Protein AF-A0A0B1TUK3-F1 (afdb_monomer)

InterPro domains:
  IPR017853 Glycoside hydrolase superfamily [SSF51445] (11-169)

Organism: Oesophagostomum dentatum (NCBI:txid61180)

Nearest PDB structures (foldseek):
  8orp-assembly2_B  TM=9.196E-01  e=1.345E-14  Drosophila melanogaster
  1tmq-assembly1_A  TM=9.194E-01  e=1.266E-14  Tenebrio molitor
  8or6-assembly2_B  TM=8.421E-01  e=2.175E-14  Drosophila melanogaster
  6m4k-assembly1_A  TM=8.316E-01  e=1.203E-11  Eisenia fetida
  6m4m-assembly1_A  TM=8.426E-01  e=4.008E-11  Eisenia fetida

Foldseek 3Di:
DDPPPDPPAADEDLQQLQVLLCLLVVVDAPLLCVPVAQPSPSPHNDWQSYEDENDDLQCCLPAKDWDWDQDPVDNDIDIDIRHRDDVVNPPSRLSSLLCQLQADTYHYDYDWFFDDDHSPDDADAPPVVRVRHHFDFDADPLRATDVVSRTGGPCRPPSNVVSNVVSVQLPPFHWAPWDDDGSKIKTDRRPRDIDIDHPDPDDDDD

pLDDT: mean 91.71, std 11.27, range [36.5, 98.75]

Structure (mmCIF, N/CA/C/O backbone):
data_AF-A0A0B1TUK3-F1
#
_entry.id   AF-A0A0B1TUK3-F1
#
loop_
_atom_site.group_PDB
_atom_site.id
_atom_site.type_symbol
_atom_site.label_atom_id
_atom_site.label_alt_id
_atom_site.label_comp_id
_atom_site.label_asym_id
_atom_site.label_entity_id
_atom_site.label_seq_id
_atom_site.pdbx_PDB_ins_code
_atom_site.Cartn_x
_atom_site.Cartn_y
_atom_site.Cartn_z
_atom_site.occupancy
_atom_site.B_iso_or_equiv
_atom_site.auth_seq_id
_atom_site.auth_comp_id
_atom_site.auth_asym_id
_atom_site.auth_atom_id
_atom_site.pdbx_PDB_model_num
ATOM 1 N N . MET A 1 1 ? -42.743 9.158 -13.617 1.00 36.50 1 MET A N 1
ATOM 2 C CA . MET A 1 1 ? -41.598 8.938 -14.526 1.00 36.50 1 MET A CA 1
ATOM 3 C C . MET A 1 1 ? -40.416 8.493 -13.679 1.00 36.50 1 MET A C 1
ATOM 5 O O . MET A 1 1 ? -39.849 9.304 -12.962 1.00 36.50 1 MET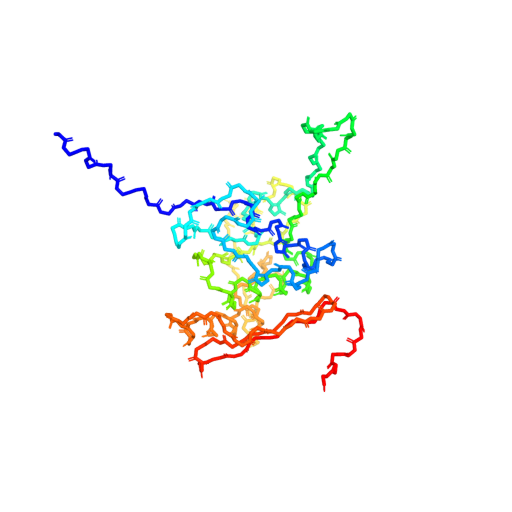 A O 1
ATOM 9 N N . LYS A 1 2 ? -40.155 7.183 -13.631 1.00 36.75 2 LYS A N 1
ATOM 10 C CA . LYS A 1 2 ? -39.073 6.585 -12.842 1.00 36.75 2 LYS A CA 1
ATOM 11 C C . LYS A 1 2 ? -37.791 6.806 -13.645 1.00 36.75 2 LYS A C 1
ATOM 13 O O . LYS A 1 2 ? -37.593 6.136 -14.652 1.00 36.75 2 LYS A O 1
ATOM 18 N N . LEU A 1 3 ? -36.995 7.805 -13.273 1.00 38.91 3 LEU A N 1
ATOM 19 C CA . LEU A 1 3 ? -35.638 7.945 -13.794 1.00 38.91 3 LEU A CA 1
ATOM 20 C C . LEU A 1 3 ? -34.849 6.741 -13.274 1.00 38.91 3 LEU A C 1
ATOM 22 O O . LEU A 1 3 ? -34.437 6.703 -12.118 1.00 38.91 3 LEU A O 1
ATOM 26 N N . LEU A 1 4 ? -34.734 5.719 -14.120 1.00 44.84 4 LEU A N 1
ATOM 27 C CA . LEU A 1 4 ? -33.689 4.712 -14.026 1.00 44.84 4 LEU A CA 1
ATOM 28 C C . LEU A 1 4 ? -32.382 5.458 -14.296 1.00 44.84 4 LEU A C 1
ATOM 30 O O . LEU A 1 4 ? -31.994 5.641 -15.445 1.00 44.84 4 LEU A O 1
ATOM 34 N N . ILE A 1 5 ? -31.769 5.983 -13.237 1.00 51.28 5 ILE A N 1
ATOM 35 C CA . ILE A 1 5 ? -30.366 6.374 -13.299 1.00 51.28 5 ILE A CA 1
ATOM 36 C C . ILE A 1 5 ? -29.617 5.060 -13.499 1.00 51.28 5 ILE A C 1
ATOM 38 O O . ILE A 1 5 ? -29.676 4.175 -12.647 1.00 51.28 5 ILE A O 1
ATOM 42 N N . GLU A 1 6 ? -29.023 4.914 -14.679 1.00 50.88 6 GLU A N 1
ATOM 43 C CA . GLU A 1 6 ? -28.118 3.826 -15.016 1.00 50.88 6 GLU A CA 1
ATOM 44 C C . GLU A 1 6 ? -27.104 3.635 -13.879 1.00 50.88 6 GLU A C 1
ATOM 46 O O . GLU A 1 6 ? -26.535 4.608 -13.380 1.00 50.88 6 GLU A O 1
ATOM 51 N N . GLU A 1 7 ? -26.921 2.386 -13.447 1.00 53.31 7 GLU A N 1
ATOM 52 C CA . GLU A 1 7 ? -25.978 1.994 -12.399 1.00 53.31 7 GLU A CA 1
ATOM 53 C C . GLU A 1 7 ? -24.593 2.581 -12.694 1.00 53.31 7 GLU A C 1
ATOM 55 O O . GLU A 1 7 ? -23.881 2.135 -13.602 1.00 53.31 7 GLU A O 1
ATOM 60 N N . VAL A 1 8 ? -24.197 3.599 -11.928 1.00 55.62 8 VAL A N 1
ATOM 61 C CA . VAL A 1 8 ? -22.832 4.113 -11.969 1.00 55.62 8 VAL A CA 1
ATOM 62 C C . VAL A 1 8 ? -21.923 2.984 -11.494 1.00 55.62 8 VAL A C 1
ATOM 64 O O . VAL A 1 8 ? -21.883 2.632 -10.322 1.00 55.62 8 VAL A O 1
ATOM 67 N N . LYS A 1 9 ? -21.199 2.381 -12.440 1.00 74.88 9 LYS A N 1
ATOM 68 C CA . LYS A 1 9 ? -20.174 1.372 -12.156 1.00 74.88 9 LYS A CA 1
ATOM 69 C C . LYS A 1 9 ? -19.057 1.985 -11.307 1.00 74.88 9 LYS A C 1
ATOM 71 O O . LYS A 1 9 ? -18.899 3.201 -11.235 1.00 74.88 9 LYS A O 1
ATOM 76 N N . ARG A 1 10 ? -18.238 1.119 -10.700 1.00 82.75 10 ARG A N 1
ATOM 77 C CA . ARG A 1 10 ? -17.154 1.533 -9.796 1.00 82.75 10 ARG A CA 1
ATOM 78 C C . ARG A 1 10 ? -16.291 2.659 -10.370 1.00 82.75 10 ARG A C 1
ATOM 80 O O . ARG A 1 10 ? -15.887 2.583 -11.529 1.00 82.75 10 ARG A O 1
ATOM 87 N N . TYR A 1 11 ? -15.891 3.611 -9.529 1.00 90.19 11 TYR A N 1
ATOM 88 C CA . TYR A 1 11 ? -14.936 4.663 -9.897 1.00 90.19 11 TYR A CA 1
ATOM 89 C C . TYR A 1 11 ? -13.658 4.618 -9.053 1.00 90.19 11 TYR A C 1
ATOM 91 O O . TYR A 1 11 ? -13.612 4.062 -7.955 1.00 90.19 11 TYR A O 1
ATOM 99 N N . THR A 1 12 ? -12.579 5.188 -9.587 1.00 92.81 12 THR A N 1
ATOM 100 C CA . THR A 1 12 ? -11.267 5.253 -8.932 1.00 92.81 12 THR A CA 1
ATOM 101 C C . THR A 1 12 ? -11.265 6.240 -7.776 1.00 92.81 12 THR A C 1
ATOM 103 O O . THR A 1 12 ? -11.485 7.435 -7.967 1.00 92.81 12 THR A O 1
ATOM 106 N N . ASN A 1 13 ? -10.933 5.757 -6.584 1.00 93.94 13 ASN A N 1
ATOM 107 C CA . ASN A 1 13 ? -10.875 6.570 -5.382 1.00 93.94 13 ASN A CA 1
ATOM 108 C C . ASN A 1 13 ? -9.453 7.067 -5.103 1.00 93.94 13 ASN A C 1
ATOM 110 O O . ASN A 1 13 ? -8.718 6.495 -4.295 1.00 93.94 13 ASN A O 1
ATOM 114 N N . PHE A 1 14 ? -9.073 8.158 -5.766 1.00 92.62 14 PHE A N 1
ATOM 115 C CA . PHE A 1 14 ? -7.736 8.751 -5.648 1.00 92.62 14 PHE A CA 1
ATOM 116 C C . PHE A 1 14 ? -7.392 9.258 -4.244 1.00 92.62 14 PHE A C 1
ATOM 118 O O . PHE A 1 14 ? -6.215 9.394 -3.924 1.00 92.62 14 PHE A O 1
ATOM 125 N N . ASN A 1 15 ? -8.386 9.487 -3.386 1.00 91.94 15 ASN A N 1
ATOM 126 C CA . ASN A 1 15 ? -8.161 9.989 -2.033 1.00 91.94 15 ASN A CA 1
ATOM 127 C C . ASN A 1 15 ? -7.829 8.868 -1.029 1.00 91.94 15 ASN A C 1
ATOM 129 O O . ASN A 1 15 ? -7.279 9.146 0.036 1.00 91.94 15 ASN A O 1
ATOM 133 N N . TYR A 1 16 ? -8.105 7.600 -1.365 1.00 95.38 16 TYR A N 1
ATOM 134 C CA . TYR A 1 16 ? -7.798 6.455 -0.502 1.00 95.38 16 TYR A CA 1
ATOM 135 C C . TYR A 1 16 ? -6.290 6.295 -0.263 1.00 95.38 16 TYR A C 1
ATOM 137 O O . TYR A 1 16 ? -5.838 6.247 0.883 1.00 95.38 16 TYR A O 1
ATOM 145 N N . GLY A 1 17 ? -5.513 6.233 -1.350 1.00 96.00 17 GLY A N 1
ATOM 146 C CA . GLY A 1 17 ? -4.065 6.018 -1.316 1.00 96.00 17 GLY A CA 1
ATOM 147 C C . GLY A 1 17 ? -3.329 7.025 -0.428 1.00 96.00 17 GLY A C 1
ATOM 148 O O . GLY A 1 17 ? -2.609 6.592 0.472 1.00 96.00 17 GLY A O 1
ATOM 149 N N . PRO A 1 18 ? -3.560 8.342 -0.584 1.00 94.62 18 PRO A N 1
ATOM 150 C CA . PRO A 1 18 ? -3.000 9.380 0.275 1.00 94.62 18 PRO A CA 1
ATOM 151 C C . PRO A 1 18 ? -3.297 9.234 1.761 1.00 94.62 18 PRO A C 1
ATOM 153 O O . PRO A 1 18 ? -2.398 9.425 2.580 1.00 94.62 18 PRO A O 1
ATOM 156 N N . VAL A 1 19 ? -4.529 8.881 2.135 1.00 94.75 19 VAL A N 1
ATOM 157 C CA . VAL A 1 19 ? -4.907 8.715 3.547 1.00 94.75 19 VAL A CA 1
ATOM 158 C C . VAL A 1 19 ? -4.141 7.549 4.177 1.00 94.75 19 VAL A C 1
ATOM 160 O O . VAL A 1 19 ? -3.525 7.710 5.233 1.00 94.75 19 VAL A O 1
ATOM 163 N N . VAL A 1 20 ? -4.115 6.393 3.509 1.00 97.50 20 VAL A N 1
ATOM 164 C CA . VAL A 1 20 ? -3.397 5.206 4.006 1.00 97.50 20 VAL A CA 1
ATOM 165 C C . VAL A 1 20 ? -1.882 5.429 3.995 1.00 97.50 20 VAL A C 1
ATOM 167 O O . VAL A 1 20 ? -1.182 5.057 4.938 1.00 97.50 20 VAL A O 1
ATOM 170 N N . SER A 1 21 ? -1.368 6.087 2.961 1.00 97.06 21 SER A N 1
ATOM 171 C CA . SER A 1 21 ? 0.050 6.412 2.816 1.00 97.06 21 SER A CA 1
ATOM 172 C C . SER A 1 21 ? 0.550 7.372 3.896 1.00 97.06 21 SER A C 1
ATOM 174 O O . SER A 1 21 ? 1.642 7.178 4.434 1.00 97.06 21 SER A O 1
ATOM 176 N N . ASN A 1 22 ? -0.265 8.357 4.287 1.00 95.06 22 ASN A N 1
ATOM 177 C CA . ASN A 1 22 ? 0.022 9.233 5.423 1.00 95.06 22 ASN A CA 1
ATOM 178 C C . ASN A 1 22 ? 0.154 8.452 6.739 1.00 95.06 22 ASN A C 1
ATOM 180 O O . ASN A 1 22 ? 1.059 8.733 7.531 1.00 95.06 22 ASN A O 1
ATOM 184 N N . ALA A 1 23 ? -0.698 7.447 6.964 1.00 96.31 23 ALA A N 1
ATOM 185 C CA . ALA A 1 23 ? -0.586 6.586 8.140 1.00 96.31 23 ALA A CA 1
ATOM 186 C C . ALA A 1 23 ? 0.677 5.712 8.091 1.00 96.31 23 ALA A C 1
ATOM 188 O O . ALA A 1 23 ? 1.425 5.616 9.064 1.00 96.31 23 ALA A O 1
ATOM 189 N N . ALA A 1 24 ? 0.988 5.149 6.922 1.00 97.00 24 ALA A N 1
ATOM 190 C CA . ALA A 1 24 ? 2.177 4.327 6.717 1.00 97.00 24 ALA A CA 1
ATOM 191 C C . ALA A 1 24 ? 3.504 5.090 6.832 1.00 97.00 24 ALA A C 1
ATOM 193 O O . ALA A 1 24 ? 4.496 4.507 7.284 1.00 97.00 24 ALA A O 1
ATOM 194 N N . ARG A 1 25 ? 3.521 6.381 6.477 1.00 94.31 25 ARG A N 1
ATOM 195 C CA . ARG A 1 25 ? 4.654 7.287 6.720 1.00 94.31 25 ARG A CA 1
ATOM 196 C C . ARG A 1 25 ? 4.724 7.768 8.177 1.00 94.31 25 ARG A C 1
ATOM 198 O O . ARG A 1 25 ? 5.766 8.243 8.618 1.00 94.31 25 ARG A O 1
ATOM 205 N N . GLY A 1 26 ? 3.646 7.602 8.943 1.00 92.88 26 GLY A N 1
ATOM 206 C CA . GLY A 1 26 ? 3.561 7.980 10.353 1.00 92.88 26 GLY A CA 1
ATOM 207 C C . GLY A 1 26 ? 3.168 9.438 10.599 1.00 92.88 26 GLY A C 1
ATOM 208 O O . GLY A 1 26 ? 3.293 9.894 11.739 1.00 92.88 26 GLY A O 1
ATOM 209 N N . SER A 1 27 ? 2.710 10.145 9.560 1.00 91.00 27 SER A N 1
ATOM 210 C CA . SER A 1 27 ? 2.145 11.502 9.633 1.00 91.00 27 SER A CA 1
ATOM 211 C C . SER A 1 27 ? 0.704 11.497 10.152 1.00 91.00 27 SER A C 1
ATOM 213 O O . SER A 1 27 ? 0.265 12.464 10.764 1.00 91.00 27 SER A O 1
ATOM 215 N N . VAL A 1 28 ? -0.017 10.393 9.939 1.00 92.31 28 VAL A N 1
ATOM 216 C CA . VAL A 1 28 ? -1.349 10.126 10.497 1.00 92.31 28 VAL A CA 1
ATOM 217 C C . VAL A 1 28 ? -1.272 8.897 11.404 1.00 92.31 28 VAL A C 1
ATOM 219 O O . VAL A 1 28 ? -0.479 7.987 11.171 1.00 92.31 28 VAL A O 1
ATOM 222 N N . ASP A 1 29 ? -2.074 8.872 12.465 1.00 95.62 29 ASP A N 1
ATOM 223 C CA . ASP A 1 29 ? -2.167 7.705 13.340 1.00 95.62 29 ASP A CA 1
ATOM 224 C C . ASP A 1 29 ? -2.974 6.581 12.661 1.00 95.62 29 ASP A C 1
ATOM 226 O O . ASP A 1 29 ? -4.082 6.816 12.172 1.00 95.62 29 ASP A O 1
ATOM 230 N N . TRP A 1 30 ? -2.449 5.351 12.660 1.00 97.44 30 TRP A N 1
ATOM 231 C CA . TRP A 1 30 ? -3.179 4.160 12.213 1.00 97.44 30 TRP A CA 1
ATOM 232 C C . TRP A 1 30 ? -4.519 3.979 12.932 1.00 97.44 30 TRP A C 1
ATOM 234 O O . TRP A 1 30 ? -5.469 3.510 12.309 1.00 97.44 30 TRP A O 1
ATOM 244 N N . ALA A 1 31 ? -4.628 4.398 14.196 1.00 97.06 31 ALA A N 1
ATOM 245 C CA . ALA A 1 31 ? -5.873 4.366 14.956 1.00 97.06 31 ALA A CA 1
ATOM 246 C C . ALA A 1 31 ? -7.007 5.146 14.272 1.00 97.06 31 ALA A C 1
ATOM 248 O O . ALA A 1 31 ? -8.167 4.761 14.398 1.00 97.06 31 ALA A O 1
ATOM 249 N N . ASN A 1 32 ? -6.700 6.201 13.509 1.00 96.44 32 ASN A N 1
ATOM 250 C CA . ASN A 1 32 ? -7.721 6.971 12.795 1.00 96.44 32 ASN A CA 1
ATOM 251 C C . ASN A 1 32 ? -8.343 6.164 11.651 1.00 96.44 32 ASN A C 1
ATOM 253 O O . ASN A 1 32 ? -9.529 6.319 11.365 1.00 96.44 32 ASN A O 1
ATOM 257 N N . LEU A 1 33 ? -7.587 5.242 11.042 1.00 97.19 33 LEU A N 1
ATOM 258 C CA . LEU A 1 33 ? -8.084 4.439 9.926 1.00 97.19 33 LEU A CA 1
ATOM 259 C C . LEU A 1 33 ? -9.135 3.401 10.338 1.00 97.19 33 LEU A C 1
ATOM 261 O O . LEU A 1 33 ? -9.757 2.811 9.459 1.00 97.19 33 LEU A O 1
ATOM 265 N N . GLN A 1 34 ? -9.402 3.217 11.638 1.00 96.94 34 GLN A N 1
ATOM 266 C CA . GLN A 1 34 ? -10.546 2.416 12.089 1.00 96.94 34 GLN A CA 1
ATOM 267 C C . GLN A 1 34 ? -11.886 2.944 11.555 1.00 96.94 34 GLN A C 1
ATOM 269 O O . GLN A 1 34 ? -12.843 2.186 11.427 1.00 96.94 34 GLN A O 1
ATOM 274 N N . TYR A 1 35 ? -11.947 4.239 11.235 1.00 96.12 35 TYR A N 1
ATOM 275 C CA . TYR A 1 35 ? -13.136 4.890 10.697 1.00 96.12 35 TYR A CA 1
ATOM 276 C C . TYR A 1 35 ? -13.146 4.934 9.167 1.00 96.12 35 TYR A C 1
ATOM 278 O O . TYR A 1 35 ? -14.080 5.491 8.597 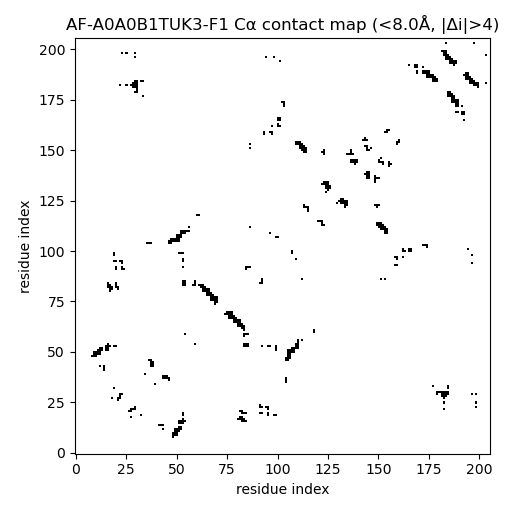1.00 96.12 35 TYR A O 1
ATOM 286 N N . LEU A 1 36 ? -12.117 4.406 8.486 1.00 95.62 36 LEU A N 1
ATOM 287 C CA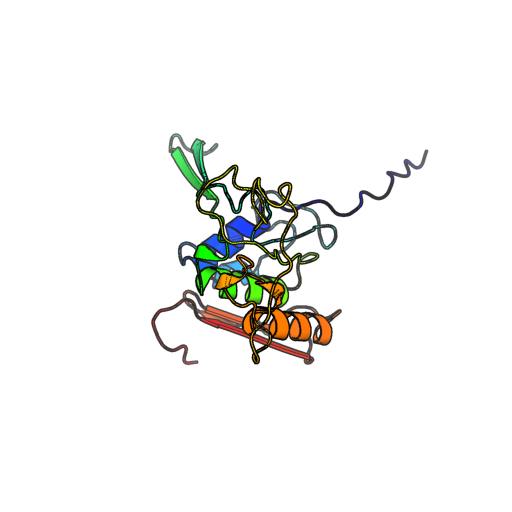 . LEU A 1 36 ? -11.929 4.571 7.044 1.00 95.62 36 LEU A CA 1
ATOM 288 C C . LEU A 1 36 ? -13.012 3.850 6.237 1.00 95.62 36 LEU A C 1
ATOM 290 O O . LEU A 1 36 ? -12.880 2.686 5.876 1.00 95.62 36 LEU A O 1
ATOM 294 N N . GLN A 1 37 ? -14.070 4.571 5.903 1.00 92.69 37 GLN A N 1
ATOM 295 C CA . GLN A 1 37 ? -15.187 4.087 5.102 1.00 92.69 37 GLN A CA 1
ATOM 296 C C . GLN A 1 37 ? -15.785 5.237 4.282 1.00 92.69 37 GLN A C 1
ATOM 298 O O . GLN A 1 37 ? -15.214 6.333 4.219 1.00 92.69 37 GLN A O 1
ATOM 303 N N . GLN A 1 38 ? -16.933 4.984 3.656 1.00 90.50 38 GLN A N 1
ATOM 304 C CA . GLN A 1 38 ? -17.785 6.013 3.068 1.00 90.50 38 GLN A CA 1
ATOM 305 C C . GLN A 1 38 ? -17.960 7.185 4.047 1.00 90.50 38 GLN A C 1
ATOM 307 O O . GLN A 1 38 ? -18.341 6.990 5.199 1.00 90.50 38 GLN A O 1
ATOM 312 N N . GLY A 1 39 ? -17.668 8.411 3.612 1.00 85.88 39 GLY A N 1
ATOM 313 C CA . GLY A 1 39 ? -17.847 9.591 4.458 1.00 85.88 39 GLY A CA 1
ATOM 314 C C . GLY A 1 39 ? -16.741 9.865 5.480 1.00 85.88 39 GLY A C 1
ATOM 315 O O . GLY A 1 39 ? -16.946 10.706 6.346 1.00 85.88 39 GLY A O 1
ATOM 316 N N . TYR A 1 40 ? -15.543 9.275 5.357 1.00 89.25 40 TYR A N 1
ATOM 317 C CA . TYR A 1 40 ? -14.374 9.570 6.223 1.00 89.25 40 TYR A CA 1
ATOM 318 C C . TYR A 1 40 ? -13.916 11.051 6.237 1.00 89.25 40 TYR A C 1
ATOM 320 O O . TYR A 1 40 ? -12.943 11.404 6.894 1.00 89.25 40 TYR A O 1
ATOM 328 N N . GLY A 1 41 ? -14.572 11.947 5.497 1.00 82.94 41 GLY A N 1
ATOM 329 C CA . GLY A 1 41 ? -14.214 13.367 5.457 1.00 82.94 41 GLY A CA 1
ATOM 330 C C . GLY A 1 41 ? -13.113 13.712 4.454 1.00 82.94 41 GLY A C 1
ATOM 331 O O . GLY A 1 41 ? -12.663 14.849 4.426 1.00 82.94 41 GLY A O 1
ATOM 332 N N . TYR A 1 42 ? -12.717 12.771 3.587 1.00 82.88 42 TYR A N 1
ATOM 333 C CA . TYR A 1 42 ? -11.822 13.040 2.450 1.00 82.88 42 TYR A CA 1
ATOM 334 C C . TYR A 1 42 ? -12.576 13.304 1.132 1.00 82.88 42 TYR A C 1
ATOM 336 O O . TYR A 1 42 ? -11.976 13.318 0.061 1.00 82.88 42 TYR A O 1
ATOM 344 N N . GLY A 1 43 ? -13.897 13.503 1.183 1.00 78.81 43 GLY A N 1
ATOM 345 C CA . GLY A 1 43 ? -14.695 13.856 0.002 1.00 78.81 43 GLY A CA 1
ATOM 346 C C . GLY A 1 43 ? -15.139 12.674 -0.864 1.00 78.81 43 GLY A C 1
ATOM 347 O O . GLY A 1 43 ? -15.483 12.879 -2.022 1.00 78.81 43 GLY A O 1
ATOM 348 N N . ASN A 1 44 ? -15.151 11.450 -0.323 1.00 82.44 44 ASN A N 1
ATOM 349 C CA . ASN A 1 44 ? -15.780 10.302 -0.974 1.00 82.44 44 ASN A CA 1
ATOM 350 C C . ASN A 1 44 ? -16.965 9.798 -0.142 1.00 82.44 44 ASN A C 1
ATOM 352 O O . ASN A 1 44 ? -16.818 9.475 1.041 1.00 82.44 44 ASN A O 1
ATOM 356 N N . LEU A 1 45 ? -18.132 9.775 -0.783 1.00 83.19 45 LEU A N 1
ATOM 357 C CA . LEU A 1 45 ? -19.409 9.360 -0.216 1.00 83.19 45 LEU A CA 1
ATOM 358 C C . LEU A 1 45 ? -19.969 8.109 -0.896 1.00 83.19 45 LEU A C 1
ATOM 360 O O . LEU A 1 45 ? -21.124 7.795 -0.647 1.00 83.19 45 LEU A O 1
ATOM 364 N N . ALA A 1 46 ? -19.210 7.394 -1.729 1.00 80.81 46 ALA A N 1
ATOM 365 C CA . ALA A 1 46 ? -19.623 6.071 -2.192 1.00 80.81 46 ALA A CA 1
ATOM 366 C C . ALA A 1 46 ? -19.141 4.974 -1.238 1.00 80.81 46 ALA A C 1
ATOM 368 O O . ALA A 1 46 ? -18.177 5.144 -0.490 1.00 80.81 46 ALA A O 1
ATOM 369 N N . ASP A 1 47 ? -19.850 3.855 -1.258 1.00 81.31 47 ASP A N 1
ATOM 370 C CA . ASP A 1 47 ? -19.635 2.702 -0.397 1.00 81.31 47 ASP A CA 1
ATOM 371 C C . ASP A 1 47 ? -18.672 1.685 -1.050 1.00 81.31 47 ASP A C 1
ATOM 373 O O . ASP A 1 47 ? -17.514 1.989 -1.331 1.00 81.31 47 ASP A O 1
ATOM 377 N N . ASN A 1 48 ? -19.108 0.450 -1.293 1.00 75.31 48 ASN A N 1
ATOM 378 C CA . ASN A 1 48 ? -18.320 -0.597 -1.931 1.00 75.31 48 ASN A CA 1
ATOM 379 C C . ASN A 1 48 ? -18.145 -0.394 -3.448 1.00 75.31 48 ASN A C 1
ATOM 381 O O . ASN A 1 48 ? -17.428 -1.168 -4.091 1.00 75.31 48 ASN A O 1
ATOM 385 N N . GLU A 1 49 ? -18.736 0.654 -4.021 1.00 85.25 49 GLU A N 1
ATOM 386 C CA . GLU A 1 49 ? -18.616 1.029 -5.435 1.00 85.25 49 GLU A CA 1
ATOM 387 C C . GLU A 1 49 ? -17.326 1.803 -5.774 1.00 85.25 49 GLU A C 1
ATOM 389 O O . GLU A 1 49 ? -17.231 2.481 -6.795 1.00 85.25 49 GLU A O 1
ATOM 394 N N . VAL A 1 50 ? -16.280 1.682 -4.956 1.00 92.12 50 VAL A N 1
ATOM 395 C CA . VAL A 1 50 ? -15.000 2.369 -5.180 1.00 92.12 50 VAL A CA 1
ATOM 396 C C . VAL A 1 50 ? -13.854 1.403 -5.461 1.00 92.12 50 VAL A C 1
ATOM 398 O O . VAL A 1 50 ? -13.715 0.359 -4.822 1.00 92.12 50 VAL A O 1
ATOM 401 N N . LEU A 1 51 ? -12.998 1.766 -6.415 1.00 94.88 51 LEU A N 1
ATOM 402 C CA . LEU A 1 51 ? -11.725 1.107 -6.692 1.00 94.88 51 LEU A CA 1
ATOM 403 C C . LEU A 1 51 ? -10.614 1.823 -5.914 1.00 94.88 51 LEU A C 1
ATOM 405 O O . LEU A 1 51 ? -10.214 2.933 -6.268 1.00 94.88 51 LEU A O 1
ATOM 409 N N . ASN A 1 52 ? -10.117 1.167 -4.870 1.00 96.31 52 ASN A N 1
ATOM 410 C CA . ASN A 1 52 ? -9.071 1.667 -3.985 1.00 96.31 52 ASN A CA 1
ATOM 411 C C . ASN A 1 52 ? -7.697 1.154 -4.427 1.00 96.31 52 ASN A C 1
ATOM 413 O O . ASN A 1 52 ? -7.553 0.015 -4.867 1.00 96.31 52 ASN A O 1
ATOM 417 N N . PHE A 1 53 ? -6.678 1.992 -4.295 1.00 97.88 53 PHE A N 1
ATOM 418 C CA . PHE A 1 53 ? -5.284 1.656 -4.573 1.00 97.88 53 PHE A CA 1
ATOM 419 C C . PHE A 1 53 ? -4.372 2.548 -3.725 1.00 97.88 53 PHE A C 1
ATOM 421 O O . PHE A 1 53 ? -4.764 3.656 -3.355 1.00 97.88 53 PHE A O 1
ATOM 428 N N . ILE A 1 54 ? -3.171 2.063 -3.402 1.00 98.31 54 ILE A N 1
ATOM 429 C CA . ILE A 1 54 ? -2.141 2.879 -2.738 1.00 98.31 54 ILE A CA 1
ATOM 430 C C . ILE A 1 54 ? -1.499 3.820 -3.757 1.00 98.31 54 ILE A C 1
ATOM 432 O O . ILE A 1 54 ? -1.421 5.024 -3.527 1.00 98.31 54 ILE A O 1
ATOM 436 N N . ASP A 1 55 ? -1.147 3.266 -4.912 1.00 98.06 55 ASP A N 1
ATOM 437 C CA . ASP A 1 55 ? -0.609 3.956 -6.072 1.00 98.06 55 ASP A CA 1
ATOM 438 C C . ASP A 1 55 ? -1.225 3.428 -7.377 1.00 98.06 55 ASP A C 1
ATOM 440 O O . ASP A 1 55 ? -1.872 2.378 -7.437 1.00 98.06 55 ASP A O 1
ATOM 444 N N . ASN A 1 56 ? -1.051 4.196 -8.442 1.00 96.94 56 ASN A N 1
ATOM 445 C CA . ASN A 1 56 ? -1.284 3.793 -9.817 1.00 96.94 56 ASN A CA 1
ATOM 446 C C . ASN A 1 56 ? -0.069 4.201 -10.667 1.00 96.94 56 ASN A C 1
ATOM 448 O O . ASN A 1 56 ? 0.871 4.821 -10.176 1.00 96.94 56 ASN A O 1
ATOM 452 N N . HIS A 1 57 ? -0.086 3.856 -11.955 1.00 95.94 57 HIS A N 1
ATOM 453 C CA . HIS A 1 57 ? 1.009 4.201 -12.862 1.00 95.94 57 HIS A CA 1
ATOM 454 C C . HIS A 1 57 ? 1.283 5.717 -12.963 1.00 95.94 57 HIS A C 1
ATOM 456 O O . HIS A 1 57 ? 2.438 6.101 -13.112 1.00 95.94 57 HIS A O 1
ATOM 462 N N . ASP A 1 58 ? 0.280 6.579 -12.811 1.00 93.56 58 ASP A N 1
ATOM 463 C CA . ASP A 1 58 ? 0.487 8.030 -12.860 1.00 93.56 58 ASP A CA 1
ATOM 464 C C . ASP A 1 58 ? 1.152 8.542 -11.574 1.00 93.56 58 ASP A C 1
ATOM 466 O O . ASP A 1 58 ? 2.264 9.071 -11.580 1.00 93.56 58 ASP A O 1
ATOM 470 N N . ASN A 1 59 ? 0.497 8.341 -10.429 1.00 93.25 59 ASN A N 1
ATOM 471 C CA . ASN A 1 59 ? 0.907 8.953 -9.169 1.00 93.25 59 ASN A CA 1
ATOM 472 C C . ASN A 1 59 ? 2.151 8.304 -8.548 1.00 93.25 59 ASN A C 1
ATOM 474 O O . ASN A 1 59 ? 2.802 8.945 -7.732 1.00 93.25 59 ASN A O 1
ATOM 478 N N . GLN A 1 60 ? 2.550 7.097 -8.971 1.00 95.00 60 GLN A N 1
ATOM 479 C CA . GLN A 1 60 ? 3.827 6.515 -8.547 1.00 95.00 60 GLN A CA 1
ATOM 480 C C . GLN A 1 60 ? 5.037 7.253 -9.136 1.00 95.00 60 GLN A C 1
ATOM 482 O O . GLN A 1 60 ? 6.144 7.103 -8.620 1.00 95.00 60 GLN A O 1
ATOM 487 N N . ARG A 1 61 ? 4.840 8.012 -10.222 1.00 92.38 61 ARG A N 1
ATOM 488 C CA . ARG A 1 61 ? 5.865 8.862 -10.850 1.00 92.38 61 ARG A CA 1
ATOM 489 C C . ARG A 1 61 ? 5.796 10.309 -10.356 1.00 92.38 61 ARG A C 1
ATOM 491 O O . ARG A 1 61 ? 6.791 11.031 -10.415 1.00 92.38 61 ARG A O 1
ATOM 498 N N . GLY A 1 62 ? 4.641 10.694 -9.815 1.00 81.38 62 GLY A N 1
ATOM 499 C CA . GLY A 1 62 ? 4.447 11.939 -9.087 1.00 81.38 62 GLY A CA 1
ATOM 500 C C . GLY A 1 62 ? 5.130 11.921 -7.717 1.00 81.38 62 GLY A C 1
ATOM 501 O O . GLY A 1 62 ? 5.241 10.887 -7.061 1.00 81.38 62 GLY A O 1
ATOM 502 N N . GLY A 1 63 ? 5.609 13.086 -7.286 1.00 83.31 63 GLY A N 1
ATOM 503 C CA . GLY A 1 63 ? 6.019 13.301 -5.899 1.00 83.31 63 GLY A CA 1
ATOM 504 C C . GLY A 1 63 ? 4.821 13.531 -4.973 1.00 83.31 63 GLY A C 1
ATOM 505 O O . GLY A 1 63 ? 3.664 13.503 -5.397 1.00 83.31 63 GLY A O 1
ATOM 506 N N . ASP A 1 64 ? 5.105 13.815 -3.702 1.00 86.62 64 ASP A N 1
ATOM 507 C CA . ASP A 1 64 ? 4.076 14.279 -2.770 1.00 86.62 64 ASP A CA 1
ATOM 508 C C . ASP A 1 64 ? 3.484 15.617 -3.247 1.00 86.62 64 ASP A C 1
ATOM 510 O O . ASP A 1 64 ? 4.210 16.515 -3.682 1.00 86.62 64 ASP A O 1
ATOM 514 N N . VAL A 1 65 ? 2.163 15.774 -3.128 1.00 84.62 65 VAL A N 1
ATOM 515 C CA . VAL A 1 65 ? 1.459 17.001 -3.534 1.00 84.62 65 VAL A CA 1
ATOM 516 C C . VAL A 1 65 ? 1.043 17.795 -2.300 1.00 84.62 65 VAL A C 1
ATOM 518 O O . VAL A 1 65 ? 0.339 17.287 -1.428 1.00 84.62 65 VAL A O 1
ATOM 521 N N . TYR A 1 66 ? 1.444 19.064 -2.244 1.00 84.12 66 TYR A N 1
ATOM 522 C CA . TYR A 1 66 ? 1.101 19.988 -1.163 1.00 84.12 66 TYR A CA 1
ATOM 523 C C . TYR A 1 66 ? -0.081 20.867 -1.574 1.00 84.12 66 TYR A C 1
ATOM 525 O O . TYR A 1 66 ? 0.043 21.730 -2.442 1.00 84.12 66 TYR A O 1
ATOM 533 N N . ILE A 1 67 ? -1.228 20.688 -0.922 1.00 80.25 67 ILE A N 1
ATOM 534 C CA . ILE A 1 67 ? -2.442 21.465 -1.180 1.00 80.25 67 ILE A CA 1
ATOM 535 C C . ILE A 1 67 ? -2.580 22.520 -0.094 1.00 80.25 67 ILE A C 1
ATOM 537 O O . ILE A 1 67 ? -2.894 22.209 1.049 1.00 80.25 67 ILE A O 1
ATOM 541 N N . SER A 1 68 ? -2.371 23.786 -0.448 1.00 82.69 68 SER A N 1
ATOM 542 C CA . SER A 1 68 ? -2.562 24.904 0.478 1.00 82.69 68 SER A CA 1
ATOM 543 C C . SER A 1 68 ? -3.908 25.583 0.242 1.00 82.69 68 SER A C 1
ATOM 545 O O . SER A 1 68 ? -4.117 26.171 -0.816 1.00 82.69 68 SER A O 1
ATOM 547 N N . TYR A 1 69 ? -4.786 25.594 1.244 1.00 79.19 69 TYR A N 1
ATOM 548 C CA . TYR A 1 69 ? -6.093 26.256 1.182 1.00 79.19 69 TYR A CA 1
ATOM 549 C C . TYR A 1 69 ? -6.322 27.181 2.379 1.00 79.19 69 TYR A C 1
ATOM 551 O O . TYR A 1 69 ? -5.657 27.108 3.416 1.00 79.19 69 TYR A O 1
ATOM 559 N N . LYS A 1 70 ? -7.266 28.109 2.227 1.00 83.88 70 LYS A N 1
ATOM 560 C CA . LYS A 1 70 ? -7.720 28.981 3.312 1.00 83.88 70 LYS A CA 1
ATOM 561 C C . LYS A 1 70 ? -8.888 28.297 4.009 1.00 83.88 70 LYS A C 1
ATOM 563 O O . LYS A 1 70 ? -9.856 27.934 3.344 1.00 83.88 70 LYS A O 1
ATOM 568 N N . LYS A 1 71 ? -8.815 28.116 5.330 1.00 77.50 71 LYS A N 1
ATOM 569 C CA . LYS A 1 71 ? -9.939 27.518 6.061 1.00 77.50 71 LYS A CA 1
ATOM 570 C C . LYS A 1 71 ? -11.170 28.427 5.942 1.00 77.50 71 LYS A C 1
ATOM 572 O O . LYS A 1 71 ? -11.047 29.611 6.242 1.00 77.50 71 LYS A O 1
ATOM 577 N N . PRO A 1 72 ? -12.358 27.910 5.582 1.00 75.31 72 PRO A N 1
ATOM 578 C CA . PRO A 1 72 ? -13.555 28.742 5.424 1.00 75.31 72 PRO A CA 1
ATOM 579 C C . PRO A 1 72 ? -13.912 29.537 6.688 1.00 75.31 72 PRO A C 1
ATOM 581 O O . PRO A 1 72 ? -14.363 30.673 6.607 1.00 75.31 72 PRO A O 1
ATOM 584 N N . SER A 1 73 ? -13.644 28.961 7.864 1.00 79.44 73 SER A N 1
ATOM 585 C CA . SER A 1 73 ? -13.975 29.539 9.170 1.00 79.44 73 SER A CA 1
ATOM 586 C C . SER A 1 73 ? -12.883 30.422 9.783 1.00 79.44 73 SER A C 1
ATOM 588 O O . SER A 1 73 ? -13.113 31.032 10.824 1.00 79.44 73 SER A O 1
ATOM 590 N N . THR A 1 74 ? -11.681 30.506 9.194 1.00 79.56 74 THR A N 1
ATOM 591 C CA . THR A 1 74 ? -10.575 31.289 9.778 1.00 79.56 74 THR A CA 1
ATOM 592 C C . THR A 1 74 ? -9.725 31.955 8.698 1.00 79.56 74 THR A C 1
ATOM 594 O O . THR A 1 74 ? -9.512 31.400 7.628 1.00 79.56 74 THR A O 1
ATOM 597 N N . LYS A 1 75 ? -9.108 33.110 8.980 1.00 81.88 75 LYS A N 1
ATOM 598 C CA . LYS A 1 75 ? -8.098 33.692 8.067 1.00 81.88 75 LYS A CA 1
ATOM 599 C C . LYS A 1 75 ? -6.787 32.876 7.996 1.00 81.88 75 LYS A C 1
ATOM 601 O O . LYS A 1 75 ? -5.853 33.314 7.331 1.00 81.88 75 LYS A O 1
ATOM 606 N N . LYS A 1 76 ? -6.693 31.712 8.658 1.00 83.12 76 LYS A N 1
ATOM 607 C CA . LYS A 1 76 ? -5.496 30.860 8.659 1.00 83.12 76 LYS A CA 1
ATOM 608 C C . LYS A 1 76 ? -5.433 30.006 7.389 1.00 83.12 76 LYS A C 1
ATOM 610 O O . LYS A 1 76 ? -6.446 29.481 6.919 1.00 83.12 76 LYS A O 1
ATOM 615 N N . ARG A 1 77 ? -4.221 29.849 6.852 1.00 81.06 77 ARG A N 1
ATOM 616 C CA . ARG A 1 77 ? -3.929 28.851 5.816 1.00 81.06 77 ARG A CA 1
ATOM 617 C C . ARG A 1 77 ? -3.762 27.480 6.466 1.00 81.06 77 ARG A C 1
ATOM 619 O O . ARG A 1 77 ? -3.300 27.374 7.600 1.00 81.06 77 ARG A O 1
ATOM 626 N N . SER A 1 78 ? -4.170 26.442 5.758 1.00 79.00 78 SER A N 1
ATOM 627 C CA . SER A 1 78 ? -3.908 25.048 6.099 1.00 79.00 78 SER A CA 1
ATOM 628 C C . SER A 1 78 ? -3.317 24.362 4.879 1.00 79.00 78 SER A C 1
ATOM 630 O O . SER A 1 78 ? -3.612 24.750 3.746 1.00 79.00 78 SER A O 1
ATOM 632 N N . THR A 1 79 ? -2.450 23.389 5.127 1.00 79.44 79 THR A N 1
ATOM 633 C CA . THR A 1 79 ? -1.794 22.620 4.078 1.00 79.44 79 THR A CA 1
ATOM 634 C C . THR A 1 79 ? -2.074 21.152 4.324 1.00 79.44 79 THR A C 1
ATOM 636 O O . THR A 1 79 ? -1.675 20.628 5.363 1.00 79.44 79 THR A O 1
ATOM 639 N N . ASP A 1 80 ? -2.735 20.512 3.367 1.00 78.62 80 ASP A N 1
ATOM 640 C CA . ASP A 1 80 ? -2.882 19.062 3.332 1.00 78.62 80 ASP A CA 1
ATOM 641 C C . ASP A 1 80 ? -1.795 18.490 2.415 1.00 78.62 80 ASP A C 1
ATOM 643 O O . ASP A 1 80 ? -1.417 19.106 1.414 1.00 78.62 80 ASP A O 1
ATOM 647 N N . ILE A 1 81 ? -1.266 17.320 2.768 1.00 81.25 81 ILE A N 1
ATOM 648 C CA . ILE A 1 81 ? -0.216 16.648 1.998 1.00 81.25 81 ILE A CA 1
ATOM 649 C C . ILE A 1 81 ? -0.796 15.350 1.442 1.00 81.25 81 ILE A C 1
ATOM 651 O O . ILE A 1 81 ? -1.133 14.431 2.197 1.00 81.25 81 ILE A O 1
ATOM 655 N N . MET A 1 82 ? -0.904 15.263 0.116 1.00 84.69 82 MET A N 1
ATOM 656 C CA . MET A 1 82 ? -1.226 14.012 -0.560 1.00 84.69 82 MET A CA 1
ATOM 657 C C . MET A 1 82 ? 0.059 13.219 -0.747 1.00 84.69 82 MET A C 1
ATOM 659 O O . MET A 1 82 ? 0.913 13.568 -1.561 1.00 84.69 82 MET A O 1
ATOM 663 N N . ILE A 1 83 ? 0.188 12.166 0.050 1.00 88.88 83 ILE A N 1
ATOM 664 C CA . ILE A 1 83 ? 1.359 11.303 0.054 1.00 88.88 83 ILE A CA 1
ATOM 665 C C . ILE A 1 83 ? 1.110 10.107 -0.855 1.00 88.88 83 ILE A C 1
ATOM 667 O O . ILE A 1 83 ? 0.175 9.350 -0.618 1.00 88.88 83 ILE A O 1
ATOM 671 N N . TYR A 1 84 ? 1.985 9.878 -1.827 1.00 91.50 84 TYR A N 1
ATOM 672 C CA . TYR A 1 84 ? 1.906 8.703 -2.692 1.00 91.50 84 TYR A CA 1
ATOM 673 C C . TYR A 1 84 ? 3.092 7.790 -2.403 1.00 91.50 84 TYR A C 1
ATOM 675 O O . TYR A 1 84 ? 4.236 8.112 -2.718 1.00 91.50 84 TYR A O 1
ATOM 683 N N . LEU A 1 85 ? 2.831 6.660 -1.741 1.00 96.44 85 LEU A N 1
ATOM 684 C CA . LEU A 1 85 ? 3.839 5.616 -1.581 1.00 96.44 85 LEU A CA 1
ATOM 685 C C . LEU A 1 85 ? 3.839 4.708 -2.806 1.00 96.44 85 LEU A C 1
ATOM 687 O O . LEU A 1 85 ? 2.782 4.308 -3.272 1.00 96.44 85 LEU A O 1
ATOM 691 N N . ASN A 1 86 ? 5.020 4.302 -3.249 1.00 97.06 86 ASN A N 1
ATOM 692 C CA . ASN A 1 86 ? 5.220 3.283 -4.273 1.00 97.06 86 ASN A CA 1
ATOM 693 C C . ASN A 1 86 ? 6.303 2.289 -3.815 1.00 97.06 86 ASN A C 1
ATOM 695 O O . ASN A 1 86 ? 6.808 2.363 -2.689 1.00 97.06 86 ASN A O 1
ATOM 699 N N . TYR A 1 87 ? 6.700 1.360 -4.686 1.00 97.81 87 TYR A N 1
ATOM 700 C CA . TYR A 1 87 ? 7.703 0.342 -4.357 1.00 97.81 87 TYR A CA 1
ATOM 701 C C . TYR A 1 87 ? 9.037 0.898 -3.823 1.00 97.81 87 TYR A C 1
ATOM 703 O O . TYR A 1 87 ? 9.717 0.210 -3.059 1.00 97.81 87 TYR A O 1
ATOM 711 N N . LYS A 1 88 ? 9.411 2.138 -4.175 1.00 97.19 88 LYS A N 1
ATOM 712 C CA . LYS A 1 88 ? 10.643 2.800 -3.710 1.00 97.19 88 LYS A CA 1
ATOM 713 C C . LYS A 1 88 ? 10.603 3.112 -2.211 1.00 97.19 88 LYS A C 1
ATOM 715 O O . LYS A 1 88 ? 11.650 3.306 -1.606 1.00 97.19 88 LYS A O 1
ATOM 720 N N . ASN A 1 89 ? 9.421 3.123 -1.587 1.00 97.31 89 ASN A N 1
ATOM 721 C CA . ASN A 1 89 ? 9.253 3.392 -0.155 1.00 97.31 89 ASN A CA 1
ATOM 722 C C . ASN A 1 89 ? 9.334 2.135 0.733 1.00 97.31 89 ASN A C 1
ATOM 724 O O . ASN A 1 89 ? 9.087 2.215 1.941 1.00 97.31 89 ASN A O 1
ATOM 728 N N . GLY A 1 90 ? 9.658 0.969 0.160 1.00 96.25 90 GLY A N 1
ATOM 729 C CA . GLY A 1 90 ? 9.945 -0.257 0.905 1.00 96.25 90 GLY A CA 1
ATOM 730 C C . GLY A 1 90 ? 8.831 -0.651 1.879 1.00 96.25 90 GLY A C 1
ATOM 731 O O . GLY A 1 90 ? 7.680 -0.862 1.493 1.00 96.25 90 GLY A O 1
ATOM 732 N N . ASP A 1 91 ? 9.166 -0.760 3.164 1.00 96.25 91 ASP A N 1
ATOM 733 C CA . ASP A 1 91 ? 8.242 -1.270 4.183 1.00 96.25 91 ASP A CA 1
ATOM 734 C C . ASP A 1 91 ? 7.043 -0.356 4.455 1.00 96.25 91 ASP A C 1
ATOM 736 O O . ASP A 1 91 ? 5.992 -0.848 4.870 1.00 96.25 91 ASP A O 1
ATOM 740 N N . GLN A 1 92 ? 7.153 0.952 4.193 1.00 97.12 92 GLN A N 1
ATOM 741 C CA . GLN A 1 92 ? 5.994 1.847 4.274 1.00 97.12 92 GLN A CA 1
ATOM 742 C C . GLN A 1 92 ? 4.934 1.432 3.244 1.00 97.12 92 GLN A C 1
ATOM 744 O O . GLN A 1 92 ? 3.763 1.279 3.592 1.00 97.12 92 GLN A O 1
ATOM 749 N N . TYR A 1 93 ? 5.349 1.161 2.003 1.00 98.44 93 TYR A N 1
ATOM 750 C CA . TYR A 1 93 ? 4.444 0.717 0.944 1.00 98.44 93 TYR A CA 1
ATOM 751 C C . TYR A 1 93 ? 3.856 -0.669 1.236 1.00 98.44 93 TYR A C 1
ATOM 753 O O . TYR A 1 93 ? 2.644 -0.857 1.143 1.00 98.44 93 TYR A O 1
ATOM 761 N N . LYS A 1 94 ? 4.678 -1.623 1.701 1.00 98.50 94 LYS A N 1
ATOM 762 C CA . LYS A 1 94 ? 4.193 -2.959 2.104 1.00 98.50 94 LYS A CA 1
ATOM 763 C C . LYS A 1 94 ? 3.124 -2.876 3.196 1.00 98.50 94 LYS A C 1
ATOM 765 O O . LYS A 1 94 ? 2.118 -3.574 3.108 1.00 98.50 94 LYS A O 1
ATOM 770 N N . ARG A 1 95 ? 3.312 -2.013 4.204 1.00 97.81 95 ARG A N 1
ATOM 771 C CA . ARG A 1 95 ? 2.324 -1.772 5.271 1.00 97.81 95 ARG A CA 1
ATOM 772 C C . ARG A 1 95 ? 1.021 -1.184 4.734 1.00 97.81 95 ARG A C 1
ATOM 774 O O . ARG A 1 95 ? -0.049 -1.658 5.107 1.00 97.81 95 ARG A O 1
ATOM 781 N N . ALA A 1 96 ? 1.110 -0.194 3.847 1.00 98.56 96 ALA A N 1
ATOM 782 C CA . ALA A 1 96 ? -0.056 0.417 3.215 1.00 98.56 96 ALA A CA 1
ATOM 783 C C . ALA A 1 96 ? -0.864 -0.608 2.398 1.00 98.56 96 ALA A C 1
ATOM 785 O O . ALA A 1 96 ? -2.075 -0.732 2.584 1.00 98.56 96 ALA A O 1
ATOM 786 N N . VAL A 1 97 ? -0.192 -1.406 1.560 1.00 98.75 97 VAL A N 1
ATOM 787 C CA . VAL A 1 97 ? -0.824 -2.472 0.765 1.00 98.75 97 VAL A CA 1
ATOM 788 C C . VAL A 1 97 ? -1.419 -3.560 1.662 1.00 98.75 97 VAL A C 1
ATOM 790 O O . VAL A 1 97 ? -2.542 -4.003 1.420 1.00 98.75 97 VAL A O 1
ATOM 793 N N . ALA A 1 98 ? -0.715 -3.966 2.722 1.00 98.75 98 ALA A N 1
ATOM 794 C CA . ALA A 1 98 ? -1.223 -4.946 3.678 1.00 98.75 98 ALA A CA 1
ATOM 795 C C . ALA A 1 98 ? -2.507 -4.453 4.361 1.00 98.75 98 ALA A C 1
ATOM 797 O O . ALA A 1 98 ? -3.495 -5.183 4.384 1.00 98.75 98 ALA A O 1
ATOM 798 N N . PHE A 1 99 ? -2.540 -3.204 4.840 1.00 98.75 99 PHE A N 1
ATOM 799 C CA . PHE A 1 99 ? -3.758 -2.613 5.395 1.00 98.75 99 PHE A CA 1
ATOM 800 C C . PHE A 1 99 ? -4.891 -2.566 4.360 1.00 98.75 99 PHE A C 1
ATOM 802 O O . PHE A 1 99 ? -6.001 -2.992 4.666 1.00 98.75 99 PHE A O 1
ATOM 809 N N . MET A 1 100 ? -4.616 -2.134 3.125 1.00 98.62 100 MET A N 1
ATOM 810 C CA . MET A 1 100 ? -5.621 -2.081 2.054 1.00 98.62 100 MET A CA 1
ATOM 811 C C . MET A 1 100 ? -6.248 -3.451 1.755 1.00 98.62 100 MET A C 1
ATOM 813 O O . MET A 1 100 ? -7.448 -3.546 1.510 1.00 98.62 100 MET A O 1
ATOM 817 N N . LEU A 1 101 ? -5.451 -4.521 1.792 1.00 98.69 101 LEU A N 1
ATOM 818 C CA . LEU A 1 101 ? -5.929 -5.894 1.607 1.00 98.69 101 LEU A CA 1
ATOM 819 C C . LEU A 1 101 ? -6.607 -6.465 2.866 1.00 98.69 101 LEU A C 1
ATOM 821 O O . LEU A 1 101 ? -7.432 -7.373 2.771 1.00 98.69 101 LEU A O 1
ATOM 825 N N . ALA A 1 102 ? -6.288 -5.957 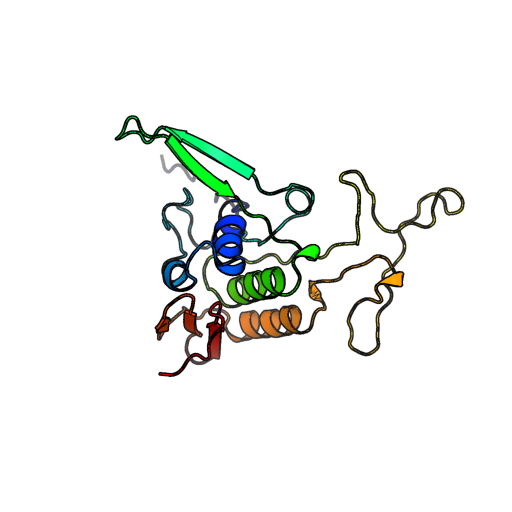4.052 1.00 98.56 102 ALA A N 1
ATOM 826 C CA . ALA A 1 102 ? -6.926 -6.383 5.292 1.00 98.56 102 ALA A CA 1
ATOM 827 C C . ALA A 1 102 ? -8.274 -5.691 5.531 1.00 98.56 102 ALA A C 1
ATOM 829 O O . ALA A 1 102 ? -9.191 -6.306 6.085 1.00 98.56 102 ALA A O 1
ATOM 830 N N . TRP A 1 103 ? -8.389 -4.424 5.136 1.00 97.88 103 TRP A N 1
ATOM 831 C CA . TRP A 1 103 ? -9.551 -3.582 5.384 1.00 97.88 103 TRP A CA 1
ATOM 832 C C . TRP A 1 103 ? -10.715 -3.885 4.430 1.00 97.88 103 TRP A C 1
ATOM 834 O O . TRP A 1 103 ? -10.563 -4.542 3.398 1.00 97.88 103 TRP A O 1
ATOM 844 N N . THR A 1 104 ? -11.921 -3.471 4.816 1.00 94.94 104 THR A N 1
ATOM 845 C CA . THR A 1 104 ? -13.170 -3.908 4.171 1.00 94.94 104 THR A CA 1
ATOM 846 C C . THR A 1 104 ? -13.693 -2.950 3.115 1.00 94.94 104 THR A C 1
ATOM 848 O O . THR A 1 104 ? -14.425 -3.381 2.229 1.00 94.94 104 THR A O 1
ATOM 851 N N . TYR A 1 105 ? -13.311 -1.680 3.197 1.00 95.00 105 TYR A N 1
ATOM 852 C CA . TYR A 1 105 ? -13.851 -0.625 2.354 1.00 95.00 105 TYR A CA 1
ATOM 853 C C . TYR A 1 105 ? -13.328 -0.691 0.913 1.00 95.00 105 TYR A C 1
ATOM 855 O O . TYR A 1 105 ? -12.121 -0.582 0.671 1.00 95.00 105 TYR A O 1
ATOM 863 N N . GLY A 1 106 ? -14.260 -0.817 -0.034 1.00 93.25 106 GLY A N 1
ATOM 864 C CA . GLY A 1 106 ? -14.006 -0.778 -1.471 1.00 93.25 106 GLY A CA 1
ATOM 865 C C . GLY A 1 106 ? -13.300 -2.011 -2.043 1.00 93.25 106 GLY A C 1
ATOM 866 O O . GLY A 1 106 ? -12.997 -3.001 -1.363 1.00 93.25 106 GLY A O 1
ATOM 867 N N . TYR A 1 107 ? -13.037 -1.943 -3.345 1.00 94.50 107 TYR A N 1
ATOM 868 C CA . TYR A 1 107 ? -12.347 -2.976 -4.104 1.00 94.50 107 TYR A CA 1
ATOM 869 C C . TYR A 1 107 ? -10.855 -2.627 -4.249 1.00 94.50 107 TYR A C 1
ATOM 871 O O . TYR A 1 107 ? -10.542 -1.619 -4.882 1.00 94.50 107 TYR A O 1
ATOM 879 N N . PRO A 1 108 ? -9.921 -3.416 -3.687 1.00 96.69 108 PRO A N 1
ATOM 880 C CA . PRO A 1 108 ? -8.498 -3.096 -3.736 1.00 96.69 108 PRO A CA 1
ATOM 881 C C . PRO A 1 108 ? -7.863 -3.488 -5.078 1.00 96.69 108 PRO A C 1
ATOM 883 O O . PRO A 1 108 ? -8.066 -4.594 -5.579 1.00 96.69 108 PRO A O 1
ATOM 886 N N . ARG A 1 109 ? -7.016 -2.610 -5.621 1.00 98.00 109 ARG A N 1
ATOM 887 C CA . ARG A 1 109 ? -6.115 -2.880 -6.747 1.00 98.00 109 ARG A CA 1
ATOM 888 C C . ARG A 1 109 ? -4.671 -2.719 -6.288 1.00 98.00 109 ARG A C 1
ATOM 890 O O . ARG A 1 109 ? -4.279 -1.656 -5.817 1.00 98.00 109 ARG A O 1
ATOM 897 N N . VAL A 1 110 ? -3.887 -3.778 -6.455 1.00 98.56 110 VAL A N 1
ATOM 898 C CA . VAL A 1 110 ? -2.443 -3.786 -6.194 1.00 98.56 110 VAL A CA 1
ATOM 899 C C . VAL A 1 110 ? -1.713 -3.402 -7.479 1.00 98.56 110 VAL A C 1
ATOM 901 O O . VAL A 1 110 ? -1.976 -3.994 -8.526 1.00 98.56 110 VAL A O 1
ATOM 904 N N . MET A 1 111 ? -0.815 -2.420 -7.405 1.00 98.50 111 MET A N 1
ATOM 905 C CA . MET A 1 111 ? 0.057 -2.060 -8.521 1.00 98.50 111 MET A CA 1
ATOM 906 C C . MET A 1 111 ? 1.186 -3.088 -8.665 1.00 98.50 111 MET A C 1
ATOM 908 O O . MET A 1 111 ? 1.636 -3.680 -7.686 1.00 98.50 111 MET A O 1
ATOM 912 N N . SER A 1 112 ? 1.631 -3.321 -9.897 1.00 98.19 112 SER A N 1
ATOM 913 C CA . SER A 1 112 ? 2.835 -4.097 -10.179 1.00 98.19 112 SER A CA 1
ATOM 914 C C . SER A 1 112 ? 3.658 -3.356 -11.218 1.00 98.19 112 SER A C 1
ATOM 916 O O . SER A 1 112 ? 3.217 -3.178 -12.351 1.00 98.19 112 SER A O 1
ATOM 918 N N . SER A 1 113 ? 4.849 -2.940 -10.825 1.00 98.44 113 SER A N 1
ATOM 919 C CA . SER A 1 113 ? 5.644 -1.947 -11.529 1.00 98.44 113 SER A CA 1
ATOM 920 C C . SER A 1 113 ? 6.898 -2.551 -12.156 1.00 98.44 113 SER A C 1
ATOM 922 O O . SER A 1 113 ? 7.246 -3.725 -11.977 1.00 98.44 113 SER A O 1
ATOM 924 N N . TYR A 1 114 ? 7.609 -1.690 -12.870 1.00 98.50 114 TYR A N 1
ATOM 925 C CA . TYR A 1 114 ? 8.999 -1.862 -13.260 1.00 98.50 114 TYR A CA 1
ATOM 926 C C . TYR A 1 114 ? 9.856 -0.760 -12.625 1.00 98.50 114 TYR A C 1
ATOM 928 O O . TYR A 1 114 ? 9.339 0.274 -12.192 1.00 98.50 114 TYR A O 1
ATOM 936 N N . TYR A 1 115 ? 11.165 -0.989 -12.537 1.00 97.94 115 TYR A N 1
ATOM 937 C CA . TYR A 1 115 ? 12.103 -0.008 -12.001 1.00 97.94 115 TYR A CA 1
ATOM 938 C C . TYR A 1 115 ? 12.275 1.153 -12.986 1.00 97.94 115 TYR A C 1
ATOM 940 O O . TYR A 1 115 ? 12.562 0.939 -14.164 1.00 97.94 115 TYR A O 1
ATOM 948 N N . PHE A 1 116 ? 12.128 2.382 -12.495 1.00 96.94 116 PHE A N 1
ATOM 949 C CA . PHE A 1 116 ? 12.317 3.602 -13.279 1.00 96.94 116 PHE A CA 1
ATOM 950 C C . PHE A 1 116 ? 13.037 4.680 -12.469 1.00 96.94 116 PHE A C 1
ATOM 952 O O . PHE A 1 116 ? 12.820 4.815 -11.258 1.00 96.94 116 PHE A O 1
ATOM 959 N N . THR A 1 117 ? 13.860 5.473 -13.146 1.00 95.00 117 THR A N 1
ATOM 960 C CA . THR A 1 117 ? 14.532 6.656 -12.586 1.00 95.00 117 THR A CA 1
ATOM 961 C C . THR A 1 117 ? 13.995 7.961 -13.159 1.00 95.00 117 THR A C 1
ATOM 963 O O . THR A 1 117 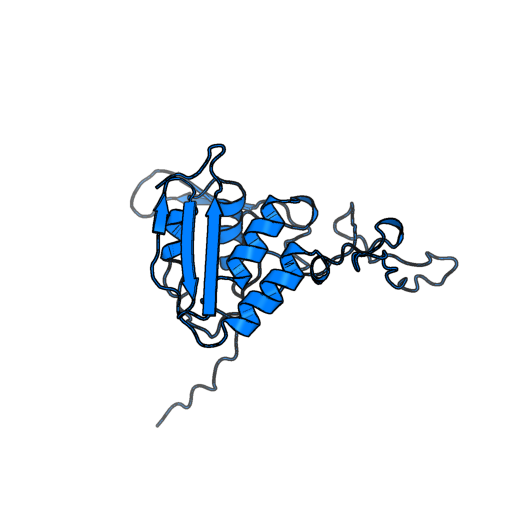? 14.160 8.995 -12.523 1.00 95.00 117 THR A O 1
ATOM 966 N N . ASP A 1 118 ? 13.319 7.899 -14.307 1.00 92.44 118 ASP A N 1
ATOM 967 C CA . ASP A 1 118 ? 12.724 9.043 -14.997 1.00 92.44 118 ASP A CA 1
ATOM 968 C C . ASP A 1 118 ? 11.192 8.900 -15.100 1.00 92.44 118 ASP A C 1
ATOM 970 O O . ASP A 1 118 ? 10.666 7.782 -15.077 1.00 92.44 118 ASP A O 1
ATOM 974 N N . ASN A 1 119 ? 10.479 10.029 -15.170 1.00 91.12 119 ASN A N 1
ATOM 975 C CA . ASN A 1 119 ? 9.020 10.065 -15.298 1.00 91.12 119 ASN A CA 1
ATOM 976 C C . ASN A 1 119 ? 8.551 9.451 -16.627 1.00 91.12 119 ASN A C 1
ATOM 978 O O . ASN A 1 119 ? 7.614 8.650 -16.632 1.00 91.12 119 ASN A O 1
ATOM 982 N N . ASP A 1 120 ? 9.256 9.749 -17.717 1.00 93.25 120 ASP A N 1
ATOM 983 C CA . ASP A 1 120 ? 8.909 9.336 -19.079 1.00 93.25 120 ASP A CA 1
ATOM 984 C C . ASP A 1 120 ? 9.543 7.986 -19.455 1.00 93.25 120 ASP A C 1
ATOM 986 O O . ASP A 1 120 ? 9.468 7.525 -20.598 1.00 93.25 120 ASP A O 1
ATOM 990 N N . GLN A 1 121 ? 10.164 7.303 -18.487 1.00 95.38 121 GLN A N 1
ATOM 991 C CA . GLN A 1 121 ? 10.814 6.025 -18.732 1.00 95.38 121 GLN A CA 1
ATOM 992 C C . GLN A 1 121 ? 9.797 4.917 -19.052 1.00 95.38 121 GLN A C 1
ATOM 994 O O . GLN A 1 121 ? 8.950 4.528 -18.232 1.00 95.38 121 GLN A O 1
ATOM 999 N N . GLY A 1 122 ? 9.963 4.327 -20.235 1.00 95.62 122 GLY A N 1
ATOM 1000 C CA . GLY A 1 122 ? 9.277 3.103 -20.636 1.00 95.62 122 GLY A CA 1
ATOM 1001 C C . GLY A 1 122 ? 9.699 1.863 -19.826 1.00 95.62 122 GLY A C 1
ATOM 1002 O O . GLY A 1 122 ? 10.617 1.918 -18.998 1.00 95.62 122 GLY A O 1
ATOM 1003 N N . PRO A 1 123 ? 9.029 0.723 -20.053 1.00 97.50 123 PRO A N 1
ATOM 1004 C CA . PRO A 1 123 ? 9.347 -0.535 -19.386 1.00 97.50 123 PRO A CA 1
ATOM 1005 C C . PRO A 1 123 ? 10.728 -1.080 -19.801 1.00 97.50 123 PRO A C 1
ATOM 1007 O O . PRO A 1 123 ? 11.314 -0.622 -20.787 1.00 97.50 123 PRO A O 1
ATOM 1010 N N . PRO A 1 124 ? 11.254 -2.102 -19.097 1.00 97.88 124 PRO A N 1
ATOM 1011 C CA . PRO A 1 124 ? 12.474 -2.792 -19.498 1.00 97.88 124 PRO A CA 1
ATOM 1012 C C . PRO A 1 124 ? 12.368 -3.298 -20.941 1.00 97.88 124 PRO A C 1
ATOM 1014 O O . PRO A 1 124 ? 11.490 -4.100 -21.256 1.00 97.88 124 PRO A O 1
ATOM 1017 N N . SER A 1 125 ? 13.276 -2.865 -21.817 1.00 97.19 125 SER A N 1
ATOM 1018 C CA . SER A 1 125 ? 13.254 -3.217 -23.242 1.00 97.19 125 SER A CA 1
ATOM 1019 C C . SER A 1 125 ? 14.601 -3.746 -23.741 1.00 97.19 125 SER A C 1
ATOM 1021 O O . SER A 1 125 ? 15.619 -3.677 -23.044 1.00 97.19 125 SER A O 1
ATOM 1023 N N . ALA A 1 126 ? 14.599 -4.319 -24.944 1.00 96.38 126 ALA A N 1
ATOM 1024 C CA . ALA A 1 126 ? 15.791 -4.774 -25.660 1.00 96.38 126 ALA A CA 1
ATOM 1025 C C . ALA A 1 126 ? 16.569 -3.626 -26.348 1.00 96.38 126 ALA A C 1
ATOM 1027 O O . ALA A 1 126 ? 17.536 -3.878 -27.066 1.00 96.38 126 ALA A O 1
ATOM 1028 N N . GLY A 1 127 ? 16.167 -2.366 -26.127 1.00 95.38 127 GLY A N 1
ATOM 1029 C CA . GLY A 1 127 ? 16.780 -1.187 -26.745 1.00 95.38 127 GLY A CA 1
ATOM 1030 C C . GLY A 1 127 ? 16.592 -1.125 -28.265 1.00 95.38 127 GLY A C 1
ATOM 1031 O O . GLY A 1 127 ? 15.876 -1.937 -28.849 1.00 95.38 127 GLY A O 1
ATOM 1032 N N . ALA A 1 128 ? 17.251 -0.159 -28.913 1.00 95.81 128 ALA A N 1
ATOM 1033 C CA . ALA A 1 128 ? 17.113 0.083 -30.353 1.00 95.81 128 ALA A CA 1
ATOM 1034 C C . ALA A 1 128 ? 17.493 -1.141 -31.207 1.00 95.81 128 ALA A C 1
ATOM 1036 O O . ALA A 1 128 ? 16.784 -1.477 -32.151 1.00 95.81 128 ALA A O 1
ATOM 1037 N N . ALA A 1 129 ? 18.562 -1.855 -30.830 1.00 95.06 129 ALA A N 1
ATOM 1038 C CA . ALA A 1 129 ? 19.011 -3.060 -31.532 1.00 95.06 129 ALA A CA 1
ATOM 1039 C C . ALA A 1 129 ? 17.976 -4.201 -31.496 1.00 95.06 129 ALA A C 1
ATOM 1041 O O . ALA A 1 129 ? 17.912 -5.002 -32.421 1.00 95.06 129 ALA A O 1
ATOM 1042 N N . GLY A 1 130 ? 17.147 -4.258 -30.448 1.00 94.44 130 GLY A N 1
ATOM 1043 C CA . GLY A 1 130 ? 16.034 -5.199 -30.323 1.00 94.44 130 GLY A CA 1
ATOM 1044 C C . GLY A 1 130 ? 14.671 -4.596 -30.673 1.00 94.44 130 GLY A C 1
ATOM 1045 O O . GLY A 1 130 ? 13.656 -5.090 -30.184 1.00 94.44 130 GLY A O 1
ATOM 1046 N N . GLY A 1 131 ? 14.632 -3.492 -31.431 1.00 96.44 131 GLY A N 1
ATOM 1047 C CA . GLY A 1 131 ? 13.387 -2.842 -31.856 1.00 96.44 131 GLY A CA 1
ATOM 1048 C C . GLY A 1 131 ? 12.513 -2.337 -30.704 1.00 96.44 131 GLY A C 1
ATOM 1049 O O . GLY A 1 131 ? 11.297 -2.278 -30.840 1.00 96.44 131 GLY A O 1
ATOM 1050 N N . TYR A 1 132 ? 13.113 -2.024 -29.551 1.00 96.06 132 TYR A N 1
ATOM 1051 C CA . TYR A 1 132 ? 12.422 -1.625 -28.319 1.00 96.06 132 TYR A CA 1
ATOM 1052 C C . TYR A 1 132 ? 11.420 -2.659 -27.778 1.00 96.06 132 TYR A C 1
ATOM 1054 O O . TYR A 1 132 ? 10.548 -2.316 -26.978 1.00 96.06 132 TYR A O 1
ATOM 1062 N N . ALA A 1 133 ? 11.562 -3.937 -28.145 1.00 97.81 133 ALA A N 1
ATOM 1063 C CA . ALA A 1 133 ? 10.717 -5.000 -27.614 1.00 97.81 133 ALA A CA 1
ATOM 1064 C C . ALA A 1 133 ? 10.787 -5.047 -26.076 1.00 97.81 133 ALA A C 1
ATOM 1066 O O . ALA A 1 133 ? 11.875 -5.026 -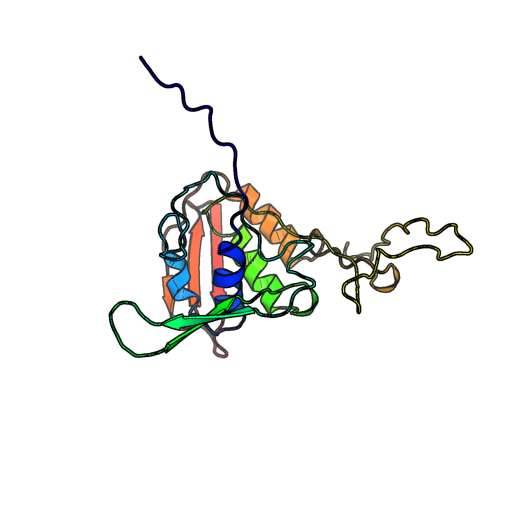25.490 1.00 97.81 133 ALA A O 1
ATOM 1067 N N . THR A 1 134 ? 9.626 -5.109 -25.414 1.00 98.00 134 THR A N 1
ATOM 1068 C CA . THR A 1 134 ? 9.546 -5.214 -23.948 1.00 98.00 134 THR A CA 1
ATOM 1069 C C . THR A 1 134 ? 10.072 -6.577 -23.497 1.00 98.00 134 THR A C 1
ATOM 1071 O O . THR A 1 134 ? 9.695 -7.611 -24.046 1.00 98.00 134 THR A O 1
ATOM 1074 N N . LYS A 1 135 ? 10.941 -6.592 -22.485 1.00 97.81 135 LYS A N 1
ATOM 1075 C CA . LYS A 1 135 ? 11.525 -7.822 -21.937 1.00 97.81 135 LYS A CA 1
ATOM 1076 C C . LYS A 1 135 ? 10.601 -8.447 -20.902 1.00 97.81 135 LYS A C 1
ATOM 1078 O O . LYS A 1 135 ? 10.019 -7.748 -20.076 1.00 97.81 135 LYS A O 1
ATOM 1083 N N . SER A 1 136 ? 10.531 -9.775 -20.898 1.00 97.69 136 SER A N 1
ATOM 1084 C CA . SER A 1 136 ? 9.801 -10.519 -19.866 1.00 97.69 136 SER A CA 1
ATOM 1085 C C . SER A 1 136 ? 10.491 -10.419 -18.497 1.00 97.69 136 SER A C 1
ATOM 1087 O O . SER A 1 136 ? 11.721 -10.323 -18.441 1.00 97.69 136 SER A O 1
ATOM 1089 N N . PRO A 1 137 ? 9.734 -10.470 -17.385 1.00 98.00 137 PRO A N 1
ATOM 1090 C CA . PRO A 1 137 ? 10.317 -10.667 -16.065 1.00 98.00 137 PRO A CA 1
ATOM 1091 C C . PRO A 1 137 ? 10.988 -12.038 -15.965 1.00 98.00 137 PRO A C 1
ATOM 1093 O O . PRO A 1 137 ? 10.544 -13.012 -16.571 1.00 98.00 137 PRO A O 1
ATOM 1096 N N . SER A 1 138 ? 12.026 -12.122 -15.139 1.00 98.25 138 SER A N 1
ATOM 1097 C CA . SER A 1 138 ? 12.598 -13.391 -14.684 1.00 98.25 138 SER A CA 1
ATOM 1098 C C . SER A 1 138 ? 12.421 -13.509 -13.176 1.00 98.25 138 SER A C 1
ATOM 1100 O O . SER A 1 138 ? 12.406 -12.494 -12.477 1.00 98.25 138 SER A O 1
ATOM 1102 N N . PHE A 1 139 ? 12.305 -14.729 -12.660 1.00 98.31 139 PHE A N 1
ATOM 1103 C CA . PHE A 1 139 ? 11.926 -14.973 -11.268 1.00 98.31 139 PHE A CA 1
ATOM 1104 C C . PHE A 1 139 ? 13.034 -15.677 -10.489 1.00 98.31 139 PHE A C 1
ATOM 1106 O O . PHE A 1 139 ? 13.748 -16.519 -11.030 1.00 98.31 139 PHE A O 1
ATOM 1113 N N . ASN A 1 140 ? 13.145 -15.332 -9.211 1.00 98.19 140 ASN A N 1
ATOM 1114 C CA . ASN A 1 140 ? 13.979 -16.026 -8.241 1.00 98.19 140 ASN A CA 1
ATOM 1115 C C . ASN A 1 140 ? 13.258 -17.286 -7.726 1.00 98.19 140 ASN A C 1
ATOM 1117 O O . ASN A 1 140 ? 12.050 -17.456 -7.913 1.00 98.19 140 ASN A O 1
ATOM 1121 N N . GLN A 1 141 ? 13.983 -18.151 -7.012 1.00 97.69 141 GLN A N 1
ATOM 1122 C CA . GLN A 1 141 ? 13.420 -19.371 -6.417 1.00 97.69 141 GLN A CA 1
ATOM 1123 C C . GLN A 1 141 ? 12.328 -19.083 -5.368 1.00 97.69 141 GLN A C 1
ATOM 1125 O O . GLN A 1 141 ? 11.397 -19.869 -5.212 1.00 97.69 141 GLN A O 1
ATOM 1130 N N . ASP A 1 142 ? 12.391 -17.934 -4.689 1.00 96.94 142 ASP A N 1
ATOM 1131 C CA . ASP A 1 142 ? 11.390 -17.479 -3.708 1.00 96.94 142 ASP A CA 1
ATOM 1132 C C . ASP A 1 142 ? 10.134 -16.836 -4.344 1.00 96.94 142 ASP A C 1
ATOM 1134 O O . ASP A 1 142 ? 9.291 -16.249 -3.649 1.00 96.94 142 ASP A O 1
ATOM 1138 N N . LEU A 1 143 ? 10.010 -16.965 -5.672 1.00 96.62 143 LEU A N 1
ATOM 1139 C CA . LEU A 1 143 ? 8.944 -16.452 -6.533 1.00 96.62 143 LEU A CA 1
ATOM 1140 C C . LEU A 1 143 ? 8.925 -14.929 -6.713 1.00 96.62 143 LEU A C 1
ATOM 1142 O O . LEU A 1 143 ? 8.054 -14.429 -7.433 1.00 96.62 143 LEU A O 1
ATOM 1146 N N . THR A 1 144 ? 9.860 -14.187 -6.112 1.00 97.94 144 THR A N 1
ATOM 1147 C CA . THR A 1 144 ? 10.036 -12.754 -6.393 1.00 97.94 144 THR A CA 1
ATOM 1148 C C . THR A 1 144 ? 10.622 -12.542 -7.790 1.00 97.94 144 THR A C 1
ATOM 1150 O O . THR A 1 144 ? 11.155 -13.467 -8.406 1.00 97.94 144 THR A O 1
ATOM 1153 N N . CYS A 1 145 ? 10.503 -11.331 -8.336 1.00 98.00 145 CYS A N 1
ATOM 1154 C CA . CYS A 1 145 ? 11.203 -11.002 -9.576 1.00 98.00 145 CYS A CA 1
ATOM 1155 C C . CYS A 1 145 ? 12.689 -10.780 -9.304 1.00 98.00 145 CYS A C 1
ATOM 1157 O O . CYS A 1 145 ? 13.062 -10.135 -8.326 1.00 98.00 145 CYS A O 1
ATOM 1159 N N . ASN A 1 146 ? 13.532 -11.300 -10.193 1.00 98.00 146 ASN A N 1
ATOM 1160 C CA . ASN A 1 146 ? 14.944 -10.961 -10.227 1.00 98.00 146 ASN A CA 1
ATOM 1161 C C . ASN A 1 146 ? 15.062 -9.464 -10.573 1.00 98.00 146 ASN A C 1
ATOM 1163 O O . ASN A 1 146 ? 14.628 -9.078 -11.668 1.00 98.00 146 ASN A O 1
ATOM 1167 N N . PRO A 1 147 ? 15.653 -8.623 -9.703 1.00 96.31 147 PRO A N 1
ATOM 1168 C CA . PRO A 1 147 ? 15.765 -7.185 -9.947 1.00 96.31 147 PRO A CA 1
ATOM 1169 C C . PRO A 1 147 ? 16.477 -6.837 -11.260 1.00 96.31 147 PRO A C 1
ATOM 1171 O O . PRO A 1 147 ? 16.126 -5.851 -11.906 1.00 96.31 147 PRO A O 1
ATOM 1174 N N . SER A 1 148 ? 17.410 -7.679 -11.719 1.00 97.31 148 SER A N 1
ATOM 1175 C CA . SER A 1 148 ? 18.122 -7.497 -12.992 1.00 97.31 148 SER A CA 1
ATOM 1176 C C . SER A 1 148 ? 17.216 -7.612 -14.226 1.00 97.31 148 SER A C 1
ATOM 1178 O O . SER A 1 148 ? 17.593 -7.152 -15.302 1.00 97.31 148 SER A O 1
ATOM 1180 N N . SER A 1 149 ? 16.008 -8.175 -14.095 1.00 97.56 149 SER A N 1
ATOM 1181 C CA . SER A 1 149 ? 15.002 -8.168 -15.171 1.00 97.56 149 SER A CA 1
ATOM 1182 C C . SER A 1 149 ? 14.362 -6.793 -15.394 1.00 97.56 149 SER A C 1
ATOM 1184 O O . SER A 1 149 ? 13.720 -6.573 -16.420 1.00 97.56 149 SER A O 1
ATOM 1186 N N . GLY A 1 150 ? 14.534 -5.866 -14.445 1.00 98.12 150 GLY A N 1
ATOM 1187 C CA . GLY A 1 150 ? 13.926 -4.538 -14.459 1.00 98.12 150 GLY A CA 1
ATOM 1188 C C . GLY A 1 150 ? 12.485 -4.497 -13.941 1.00 98.12 150 GLY A C 1
ATOM 1189 O O . GLY A 1 150 ? 11.916 -3.413 -13.841 1.00 98.12 150 GLY A O 1
ATOM 1190 N N . TRP A 1 151 ? 11.895 -5.634 -13.566 1.00 98.62 151 TRP A N 1
ATOM 1191 C CA . TRP A 1 151 ? 10.540 -5.713 -13.016 1.00 98.62 151 TRP A CA 1
ATOM 1192 C C . TRP A 1 151 ? 10.543 -5.763 -11.486 1.00 98.62 151 TRP A C 1
ATOM 1194 O O . TRP A 1 151 ? 11.328 -6.495 -10.887 1.00 98.62 151 TRP A O 1
ATOM 1204 N N . VAL A 1 152 ? 9.633 -5.015 -10.854 1.00 98.56 152 VAL A N 1
ATOM 1205 C CA . VAL A 1 152 ? 9.519 -4.926 -9.386 1.00 98.56 152 VAL A CA 1
ATOM 1206 C C . VAL A 1 152 ? 8.664 -6.064 -8.827 1.00 98.56 152 VAL A C 1
ATOM 1208 O O . VAL A 1 152 ? 9.027 -6.708 -7.840 1.00 98.56 152 VAL A O 1
ATOM 1211 N N . CYS A 1 153 ? 7.527 -6.324 -9.476 1.00 98.56 153 CYS A N 1
ATOM 1212 C CA . CYS A 1 153 ? 6.596 -7.398 -9.138 1.00 98.56 153 CYS A CA 1
ATOM 1213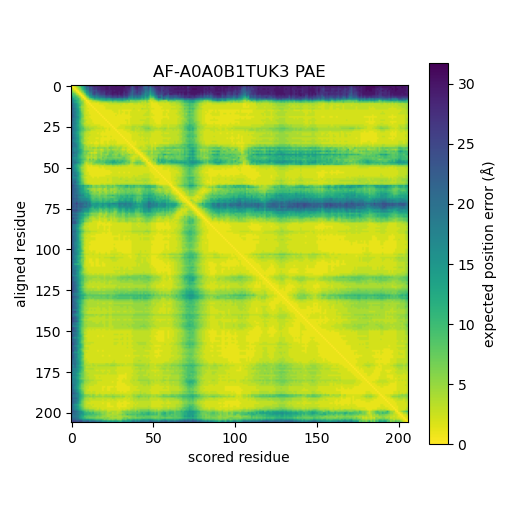 C C . CYS A 1 153 ? 6.096 -7.374 -7.686 1.00 98.56 153 CYS A C 1
ATOM 1215 O O . CYS A 1 153 ? 6.126 -8.392 -6.992 1.00 98.56 153 CYS A O 1
ATOM 1217 N N . GLU A 1 154 ? 5.575 -6.235 -7.236 1.00 98.69 154 GLU A N 1
ATOM 1218 C CA . GLU A 1 154 ? 5.018 -6.037 -5.893 1.00 98.69 154 GLU A CA 1
ATOM 1219 C C . GLU A 1 154 ? 3.932 -7.071 -5.563 1.00 98.69 154 GLU A C 1
ATOM 1221 O O . GLU A 1 154 ? 3.836 -7.530 -4.425 1.00 98.69 154 GLU A O 1
ATOM 1226 N N . HIS A 1 155 ? 3.167 -7.512 -6.570 1.00 98.38 155 HIS A N 1
ATOM 1227 C CA . HIS A 1 155 ? 2.166 -8.579 -6.448 1.00 98.38 155 HIS A CA 1
ATOM 1228 C C . HIS A 1 155 ? 2.752 -9.950 -6.052 1.00 98.38 155 HIS A C 1
ATOM 1230 O O . HIS A 1 155 ? 2.019 -10.809 -5.565 1.00 98.38 155 HIS A O 1
ATOM 1236 N N . ARG A 1 156 ? 4.060 -10.170 -6.246 1.00 98.44 156 ARG A N 1
ATOM 1237 C CA . ARG A 1 156 ? 4.778 -11.410 -5.890 1.00 98.44 156 ARG A CA 1
ATOM 1238 C C . ARG A 1 156 ? 5.490 -11.331 -4.551 1.00 98.44 156 ARG A C 1
ATOM 1240 O O . ARG A 1 156 ? 5.911 -12.370 -4.034 1.00 98.44 156 ARG A O 1
ATOM 1247 N N . TRP A 1 157 ? 5.627 -10.137 -3.977 1.00 98.50 157 TRP A N 1
ATOM 1248 C CA . TRP A 1 157 ? 6.255 -9.979 -2.671 1.00 98.50 157 TRP A CA 1
ATOM 1249 C C . TRP A 1 157 ? 5.514 -10.823 -1.628 1.00 98.50 157 TRP A C 1
ATOM 1251 O O . TRP A 1 157 ? 4.278 -10.827 -1.637 1.00 98.50 157 TRP A O 1
ATOM 1261 N N . PRO A 1 158 ? 6.230 -11.514 -0.716 1.00 98.19 158 PRO A N 1
ATOM 1262 C CA . PRO A 1 158 ? 5.601 -12.367 0.289 1.00 98.19 158 PRO A CA 1
ATOM 1263 C C . PRO A 1 158 ? 4.485 -11.657 1.059 1.00 98.19 158 PRO A C 1
ATOM 1265 O O . PRO A 1 158 ? 3.370 -12.157 1.134 1.00 98.19 158 PRO A O 1
ATOM 1268 N N . THR A 1 159 ? 4.734 -10.432 1.524 1.00 97.75 159 THR A N 1
ATOM 1269 C CA . THR A 1 159 ? 3.731 -9.622 2.229 1.00 97.75 159 THR A CA 1
ATOM 1270 C C . THR A 1 159 ? 2.461 -9.414 1.406 1.00 97.75 159 THR A C 1
ATOM 1272 O O . THR A 1 159 ? 1.360 -9.555 1.924 1.00 97.75 159 THR A O 1
ATOM 1275 N N . THR A 1 160 ? 2.593 -9.110 0.116 1.00 98.56 160 THR A N 1
ATOM 1276 C CA . THR A 1 160 ? 1.458 -8.795 -0.755 1.00 98.56 160 THR A CA 1
ATOM 1277 C C . THR A 1 160 ? 0.662 -10.042 -1.113 1.00 98.56 160 THR A C 1
ATOM 1279 O O . THR A 1 160 ? -0.559 -10.052 -0.966 1.00 98.56 160 THR A O 1
ATOM 1282 N N . ARG A 1 161 ? 1.334 -11.117 -1.547 1.00 97.88 161 ARG A N 1
ATOM 1283 C CA . ARG A 1 161 ? 0.650 -12.351 -1.961 1.00 97.88 161 ARG A CA 1
ATOM 1284 C C . ARG A 1 161 ? -0.039 -13.046 -0.787 1.00 97.88 161 ARG A C 1
ATOM 1286 O O . ARG A 1 161 ? -1.146 -13.550 -0.950 1.00 97.88 161 ARG A O 1
ATOM 1293 N N . GLU A 1 162 ? 0.569 -13.040 0.403 1.00 98.44 162 GLU A N 1
ATOM 1294 C CA . GLU A 1 162 ? -0.060 -13.634 1.586 1.00 98.44 162 GLU A CA 1
ATOM 1295 C C . GLU A 1 162 ? -1.242 -12.775 2.064 1.00 98.44 162 GLU A C 1
ATOM 1297 O O . GLU A 1 162 ? -2.286 -13.315 2.423 1.00 98.44 162 GLU A O 1
ATOM 1302 N N . MET A 1 163 ? -1.163 -11.442 1.956 1.00 98.75 163 MET A N 1
ATOM 1303 C CA . MET A 1 163 ? -2.313 -10.576 2.244 1.00 98.75 163 MET A CA 1
ATOM 1304 C C . MET A 1 163 ? -3.428 -10.673 1.194 1.00 98.75 163 MET A C 1
ATOM 1306 O O . MET A 1 163 ? -4.601 -10.504 1.530 1.00 98.75 163 MET A O 1
ATOM 1310 N N . ALA A 1 164 ? -3.112 -11.009 -0.059 1.00 98.50 164 ALA A N 1
ATOM 1311 C CA . ALA A 1 164 ? -4.124 -11.330 -1.062 1.00 98.50 164 ALA A CA 1
ATOM 1312 C C . ALA A 1 164 ? -4.883 -12.618 -0.690 1.00 98.50 164 ALA A C 1
ATOM 1314 O O . ALA A 1 164 ? -6.116 -12.646 -0.747 1.00 98.50 164 ALA A O 1
ATOM 1315 N N . LYS A 1 165 ? -4.175 -13.653 -0.210 1.00 98.62 165 LYS A N 1
ATOM 1316 C CA . LYS A 1 165 ? -4.811 -14.856 0.359 1.00 98.62 165 LYS A CA 1
ATOM 1317 C C . LYS A 1 165 ? -5.652 -14.515 1.590 1.00 98.62 165 LYS A C 1
ATOM 1319 O O . LYS A 1 165 ? -6.786 -14.974 1.678 1.00 98.62 165 LYS A O 1
ATOM 1324 N N . PHE A 1 166 ? -5.152 -13.664 2.493 1.00 98.75 166 PHE A N 1
ATOM 1325 C CA . PHE A 1 166 ? -5.908 -13.181 3.655 1.00 98.75 166 PHE A CA 1
ATOM 1326 C C . PHE A 1 166 ? -7.221 -12.499 3.242 1.00 98.75 166 PHE A C 1
ATOM 1328 O O . PHE A 1 166 ? -8.282 -12.849 3.762 1.00 98.75 166 PHE A O 1
ATOM 1335 N N . ARG A 1 167 ? -7.179 -11.565 2.274 1.00 98.25 167 ARG A N 1
ATOM 1336 C CA . ARG A 1 167 ? -8.373 -10.889 1.728 1.00 98.25 167 ARG A CA 1
ATOM 1337 C C . ARG A 1 167 ? -9.380 -11.909 1.203 1.00 98.25 167 ARG A C 1
ATOM 1339 O O . ARG A 1 167 ? -10.563 -11.785 1.515 1.00 98.25 167 ARG A O 1
ATOM 1346 N N . SER A 1 168 ? -8.906 -12.894 0.434 1.00 98.12 168 SER A N 1
ATOM 1347 C CA . SER A 1 168 ? -9.733 -13.960 -0.142 1.00 98.12 168 SER A CA 1
ATOM 1348 C C . SER A 1 168 ? -10.375 -14.833 0.939 1.00 98.12 168 SER A C 1
ATOM 1350 O O . SER A 1 168 ? -11.581 -15.061 0.908 1.00 98.12 168 SER A O 1
ATOM 1352 N N . ALA A 1 169 ? -9.601 -15.279 1.931 1.00 98.50 169 ALA A N 1
ATOM 1353 C CA . ALA A 1 169 ? -10.107 -16.077 3.047 1.00 98.50 169 ALA A CA 1
ATOM 1354 C C . ALA A 1 169 ? -11.147 -15.303 3.876 1.00 98.50 169 ALA A C 1
ATOM 1356 O O . ALA A 1 169 ? -12.161 -15.856 4.296 1.00 98.50 169 ALA A O 1
ATOM 1357 N N . CYS A 1 170 ? -10.945 -13.996 4.045 1.00 98.31 170 CYS A N 1
ATOM 1358 C CA . CYS A 1 170 ? -11.849 -13.097 4.756 1.00 98.31 170 CYS A CA 1
ATOM 1359 C C . CYS A 1 170 ? -12.947 -12.491 3.862 1.00 98.31 170 CYS A C 1
ATOM 1361 O O . CYS A 1 170 ? -13.538 -11.471 4.228 1.00 98.31 170 CYS A O 1
ATOM 1363 N N . ALA A 1 171 ? -13.219 -13.041 2.676 1.00 96.00 171 ALA A N 1
ATOM 1364 C CA . ALA A 1 171 ? -14.251 -12.503 1.794 1.00 96.00 171 ALA A CA 1
ATOM 1365 C C . ALA A 1 171 ? -15.633 -12.500 2.483 1.00 96.00 171 ALA A C 1
ATOM 1367 O O . ALA A 1 171 ? -15.997 -13.440 3.202 1.00 96.00 171 ALA A O 1
ATOM 1368 N N . GLY A 1 172 ? -16.377 -11.407 2.283 1.00 94.06 172 GLY A N 1
ATOM 1369 C CA . GLY A 1 172 ? -17.722 -11.197 2.832 1.00 94.06 172 GLY A CA 1
ATOM 1370 C C . GLY A 1 172 ? -17.800 -10.839 4.322 1.00 94.06 172 GLY A C 1
ATOM 1371 O O . GLY A 1 172 ? -18.899 -10.631 4.818 1.00 94.06 172 GLY A O 1
ATOM 1372 N N . THR A 1 173 ? -16.682 -10.759 5.054 1.00 96.56 173 THR A N 1
ATOM 1373 C CA . THR A 1 173 ? -16.708 -10.414 6.488 1.00 96.56 173 THR A CA 1
ATOM 1374 C C . THR A 1 173 ? -16.430 -8.935 6.740 1.00 96.56 173 THR A C 1
ATOM 1376 O O . THR A 1 173 ? -15.574 -8.335 6.084 1.00 96.56 173 THR A O 1
ATOM 1379 N N . SER A 1 174 ? -17.087 -8.362 7.747 1.00 95.31 174 SER A N 1
ATOM 1380 C CA . SER A 1 174 ? -16.791 -7.017 8.255 1.00 95.31 174 SER A CA 1
ATOM 1381 C C . SER A 1 174 ? -15.562 -7.006 9.174 1.00 95.31 174 SER A C 1
ATOM 1383 O O . SER A 1 174 ? -15.120 -8.052 9.661 1.00 95.31 174 SER A O 1
ATOM 1385 N N . ALA A 1 175 ? -15.001 -5.819 9.413 1.00 97.12 175 ALA A N 1
ATOM 1386 C CA . ALA A 1 175 ? -14.035 -5.609 10.483 1.00 97.12 175 ALA A CA 1
ATOM 1387 C C . ALA A 1 175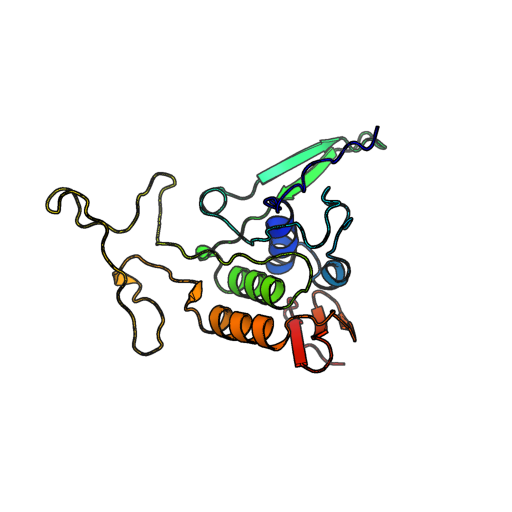 ? -14.778 -5.540 11.825 1.00 97.12 175 ALA A C 1
ATOM 1389 O O . ALA A 1 175 ? -15.891 -5.027 11.910 1.00 97.12 175 ALA A O 1
ATOM 1390 N N . SER A 1 176 ? -14.183 -6.107 12.864 1.00 97.50 176 SER A N 1
ATOM 1391 C CA . SER A 1 176 ? -14.782 -6.242 14.193 1.00 97.50 176 SER A CA 1
ATOM 1392 C C . SER A 1 176 ? -13.679 -6.342 15.241 1.00 97.50 176 SER A C 1
ATOM 1394 O O . SER A 1 176 ? -12.514 -6.507 14.877 1.00 97.50 176 SER A O 1
ATOM 1396 N N . GLN A 1 177 ? -14.030 -6.271 16.529 1.00 97.00 177 GLN A N 1
ATOM 1397 C CA . GLN A 1 177 ? -13.055 -6.384 17.624 1.00 97.00 177 GLN A CA 1
ATOM 1398 C C . GLN A 1 177 ? -11.882 -5.405 17.431 1.00 97.00 177 GLN A C 1
ATOM 1400 O O . GLN A 1 177 ? -10.715 -5.790 17.480 1.00 97.00 177 GLN A O 1
ATOM 1405 N N . ILE A 1 178 ? -12.214 -4.151 17.102 1.00 97.81 178 ILE A N 1
ATOM 1406 C CA . ILE A 1 178 ? -11.225 -3.121 16.789 1.00 97.81 178 ILE A CA 1
ATOM 1407 C C . ILE A 1 178 ? -10.443 -2.770 18.053 1.00 97.81 178 ILE A C 1
ATOM 1409 O O . ILE A 1 178 ? -11.006 -2.555 19.126 1.00 97.81 178 ILE A O 1
ATOM 1413 N N . VAL A 1 179 ? -9.127 -2.700 17.908 1.00 97.25 179 VAL A N 1
ATOM 1414 C CA . VAL A 1 179 ? -8.180 -2.428 18.978 1.00 97.25 179 VAL A CA 1
ATOM 1415 C C . VAL A 1 179 ? -7.198 -1.375 18.488 1.00 97.25 179 VAL A C 1
ATOM 1417 O O . VAL A 1 179 ? -6.509 -1.583 17.494 1.00 97.25 179 VAL A O 1
ATOM 1420 N N . THR A 1 180 ? -7.119 -0.249 19.192 1.00 97.19 180 THR A N 1
ATOM 1421 C CA . THR A 1 180 ? -6.232 0.863 18.829 1.00 97.19 180 THR A CA 1
ATOM 1422 C C . THR A 1 180 ? -5.250 1.212 19.937 1.00 97.19 180 THR A C 1
ATOM 1424 O O . THR A 1 180 ? -5.499 0.961 21.118 1.00 97.19 180 THR A O 1
ATOM 1427 N N . GLY A 1 181 ? -4.147 1.829 19.532 1.00 94.56 181 GLY A N 1
ATOM 1428 C CA . GLY A 1 181 ? -3.145 2.479 20.374 1.00 94.56 181 GLY A CA 1
ATOM 1429 C C . GLY A 1 181 ? -2.433 3.562 19.559 1.00 94.56 181 GLY A C 1
ATOM 1430 O O . GLY A 1 181 ? -2.778 3.776 18.398 1.00 94.56 181 GLY A O 1
ATOM 1431 N N . TYR A 1 182 ? -1.432 4.235 20.128 1.00 94.94 182 TYR A N 1
ATOM 1432 C CA . TYR A 1 182 ? -0.676 5.248 19.383 1.00 94.94 182 TYR A CA 1
ATOM 1433 C C . TYR A 1 182 ? 0.060 4.614 18.195 1.00 94.94 182 TYR A C 1
ATOM 1435 O O . TYR A 1 182 ? 0.939 3.767 18.382 1.00 94.94 182 TYR A O 1
ATOM 1443 N N . LYS A 1 183 ? -0.305 5.019 16.974 1.00 95.44 183 LYS A N 1
ATOM 1444 C CA . LYS A 1 183 ? 0.164 4.441 15.702 1.00 95.44 183 LYS A CA 1
ATOM 1445 C C . LYS A 1 183 ? -0.091 2.938 15.587 1.00 95.44 183 LYS A C 1
ATOM 1447 O O . LYS A 1 183 ? 0.659 2.239 14.906 1.00 95.44 183 LYS A O 1
ATOM 1452 N N . GLN A 1 184 ? -1.134 2.430 16.237 1.00 97.06 184 GLN A N 1
ATOM 1453 C CA . GLN A 1 184 ? -1.444 1.002 16.309 1.00 97.06 184 GLN A CA 1
ATOM 1454 C C . GLN A 1 184 ? -2.911 0.747 15.988 1.00 97.06 184 GLN A C 1
ATOM 1456 O O . GLN A 1 184 ? -3.802 1.442 16.479 1.00 97.06 184 GLN A O 1
ATOM 1461 N N . LEU A 1 185 ? -3.156 -0.287 15.188 1.00 98.25 185 LEU A N 1
ATOM 1462 C CA . LEU A 1 185 ? -4.495 -0.742 14.839 1.00 98.25 185 LEU A CA 1
ATOM 1463 C C . LEU A 1 185 ? -4.492 -2.262 14.686 1.00 98.25 185 LEU A C 1
ATOM 1465 O O . LEU A 1 185 ? -3.633 -2.826 14.013 1.00 98.25 185 LEU A O 1
ATOM 1469 N N . ALA A 1 186 ? -5.480 -2.923 15.270 1.00 98.31 186 ALA A N 1
ATOM 1470 C CA . ALA A 1 186 ? -5.769 -4.325 15.036 1.00 98.31 186 ALA A CA 1
ATOM 1471 C C . ALA A 1 186 ? -7.275 -4.567 14.959 1.00 98.31 186 ALA A C 1
ATOM 1473 O O . ALA A 1 186 ? -8.065 -3.808 15.521 1.00 98.31 186 ALA A O 1
ATOM 1474 N N . PHE A 1 187 ? -7.671 -5.612 14.238 1.00 98.62 187 PHE A N 1
ATOM 1475 C CA . PHE A 1 187 ? -9.067 -6.002 14.078 1.00 98.62 187 PHE A CA 1
ATOM 1476 C C . PHE A 1 187 ? -9.207 -7.453 13.617 1.00 98.62 187 PHE A C 1
ATOM 1478 O O . PHE A 1 187 ? -8.359 -7.998 12.905 1.00 98.62 187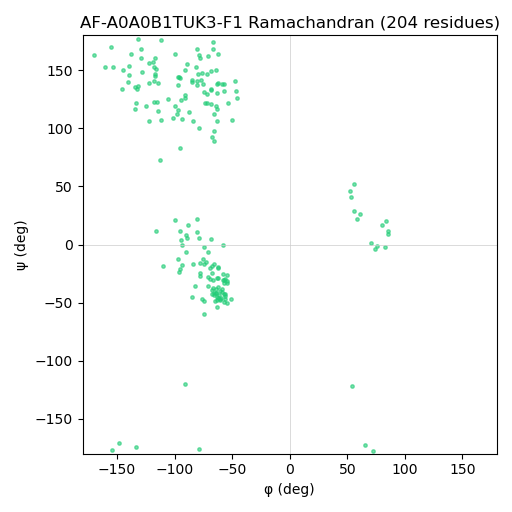 PHE A O 1
ATOM 1485 N N . ALA A 1 188 ? -10.333 -8.064 13.973 1.00 98.44 188 ALA A N 1
ATOM 1486 C CA . ALA A 1 188 ? -10.764 -9.354 13.457 1.00 98.44 188 ALA A CA 1
ATOM 1487 C C . ALA A 1 188 ? -11.645 -9.194 12.207 1.00 98.44 188 ALA A C 1
ATOM 1489 O O . ALA A 1 188 ? -12.407 -8.235 12.065 1.00 98.44 188 ALA A O 1
ATOM 1490 N N . ARG A 1 189 ? -11.593 -10.186 11.319 1.00 98.12 189 ARG A N 1
ATOM 1491 C CA . ARG A 1 189 ? -12.391 -10.291 10.092 1.00 98.12 189 ARG A CA 1
ATOM 1492 C C . ARG A 1 189 ? -13.383 -11.448 10.189 1.00 98.12 189 ARG A C 1
ATOM 1494 O O . ARG A 1 189 ? -13.196 -12.495 9.570 1.00 98.12 189 ARG A O 1
ATOM 1501 N N . GLY A 1 190 ? -14.434 -11.265 10.992 1.00 94.38 190 GLY A N 1
ATOM 1502 C CA . GLY A 1 190 ? -15.549 -12.214 11.136 1.00 94.38 190 GLY A CA 1
ATOM 1503 C C . GLY A 1 190 ? -15.127 -13.650 11.470 1.00 94.38 190 GLY A C 1
ATOM 1504 O O . GLY A 1 190 ? -15.635 -14.583 10.861 1.00 94.38 190 GLY A O 1
ATOM 1505 N N . GLY A 1 191 ? -14.134 -13.821 12.350 1.00 94.88 191 GLY A N 1
ATOM 1506 C CA . GLY A 1 191 ? -13.606 -15.134 12.751 1.00 94.88 191 GLY A CA 1
ATOM 1507 C C . GLY A 1 191 ? -12.720 -15.843 11.715 1.00 94.88 191 GLY A C 1
ATOM 1508 O O . GLY A 1 191 ? -12.161 -16.887 12.027 1.00 94.88 191 GLY A O 1
ATOM 1509 N N . LYS A 1 192 ? -12.550 -15.288 10.506 1.00 97.81 192 LYS A N 1
ATOM 1510 C CA . LYS A 1 192 ? -11.748 -15.897 9.425 1.00 97.81 192 LYS A CA 1
ATOM 1511 C C . LYS A 1 192 ? -10.293 -15.430 9.385 1.00 97.81 192 LYS A C 1
ATOM 1513 O O . LYS A 1 192 ? -9.458 -16.062 8.748 1.00 97.81 192 LYS A O 1
ATOM 1518 N N . GLY A 1 193 ? -9.990 -14.312 10.037 1.00 98.06 193 GLY A N 1
ATOM 1519 C CA . GLY A 1 193 ? -8.648 -13.746 10.068 1.00 98.06 193 GLY A CA 1
ATOM 1520 C C . GLY A 1 193 ? -8.525 -12.613 11.073 1.00 98.06 193 GLY A C 1
ATOM 1521 O O . GLY A 1 193 ? -9.521 -12.043 11.522 1.00 98.06 193 GLY A O 1
ATOM 1522 N N . PHE A 1 194 ? -7.286 -12.284 11.414 1.00 98.44 194 PHE A N 1
ATOM 1523 C CA . PHE A 1 194 ? -6.930 -11.189 12.303 1.00 98.44 194 PHE A CA 1
ATOM 1524 C C . PHE A 1 194 ? -5.784 -10.394 11.681 1.00 98.44 194 PHE A C 1
ATOM 1526 O O . PHE A 1 194 ? -4.839 -10.980 11.153 1.00 98.44 194 PHE A O 1
ATOM 1533 N N . PHE A 1 195 ? -5.881 -9.070 11.725 1.00 98.56 195 PHE A N 1
ATOM 1534 C CA . PHE A 1 195 ? -4.848 -8.163 11.240 1.00 98.56 195 PHE A CA 1
ATOM 1535 C C . PHE A 1 195 ? -4.403 -7.250 12.375 1.00 98.56 195 PHE A C 1
ATOM 1537 O O . PHE A 1 195 ? -5.236 -6.750 13.128 1.00 98.56 195 PHE A O 1
ATOM 1544 N N . ALA A 1 196 ? -3.100 -7.002 12.463 1.00 97.81 196 ALA A N 1
ATOM 1545 C CA . ALA A 1 196 ? -2.518 -6.027 13.368 1.00 97.81 196 ALA A CA 1
ATOM 1546 C C . ALA A 1 196 ? -1.383 -5.279 12.670 1.00 97.81 196 ALA A C 1
ATOM 1548 O O . ALA A 1 196 ? -0.574 -5.874 11.957 1.00 97.81 196 ALA A O 1
ATOM 1549 N N . ILE A 1 197 ? -1.310 -3.975 12.910 1.00 97.62 197 ILE A N 1
ATOM 1550 C CA . ILE A 1 197 ? -0.241 -3.107 12.439 1.00 97.62 197 ILE A CA 1
ATOM 1551 C C . ILE A 1 197 ? 0.260 -2.235 13.585 1.00 97.62 197 ILE A C 1
ATOM 1553 O O . ILE A 1 197 ? -0.517 -1.643 14.335 1.00 97.62 197 ILE A O 1
ATOM 1557 N N . ASN A 1 198 ? 1.583 -2.161 13.704 1.00 95.75 198 ASN A N 1
ATOM 1558 C CA . ASN A 1 198 ? 2.273 -1.304 14.654 1.00 95.75 198 ASN A CA 1
ATOM 1559 C C . ASN A 1 198 ? 3.211 -0.370 13.882 1.00 95.75 198 ASN A C 1
ATOM 1561 O O . ASN A 1 198 ? 4.232 -0.801 13.351 1.00 95.75 198 ASN A O 1
ATOM 1565 N N . GLY A 1 199 ? 2.825 0.899 13.782 1.00 93.81 199 GLY A N 1
ATOM 1566 C CA . GLY A 1 199 ? 3.640 1.981 13.233 1.00 93.81 199 GLY A CA 1
ATOM 1567 C C . GLY A 1 199 ? 4.416 2.758 14.299 1.00 93.81 199 GLY A C 1
ATOM 1568 O O . GLY A 1 199 ? 5.045 3.764 13.973 1.00 93.81 199 GLY A O 1
ATOM 1569 N N . ASN A 1 200 ? 4.346 2.339 15.565 1.00 89.62 200 ASN A N 1
ATOM 1570 C CA . ASN A 1 200 ? 5.182 2.873 16.632 1.00 89.62 200 ASN A CA 1
ATOM 1571 C C . ASN A 1 200 ? 6.575 2.210 16.600 1.00 89.62 200 ASN A C 1
ATOM 1573 O O . ASN A 1 200 ? 6.714 1.069 16.165 1.00 89.62 200 ASN A O 1
ATOM 1577 N N . GLY A 1 201 ? 7.604 2.907 17.088 1.00 85.94 201 GLY A N 1
ATOM 1578 C CA . GLY A 1 201 ? 8.962 2.360 17.220 1.00 85.94 201 GLY A CA 1
ATOM 1579 C C . GLY A 1 201 ? 9.129 1.377 18.388 1.00 85.94 201 GLY A C 1
ATOM 1580 O O . GLY A 1 201 ? 10.139 0.686 18.465 1.00 85.94 201 GLY A O 1
ATOM 1581 N N . GLY A 1 202 ? 8.153 1.313 19.300 1.00 89.62 202 GLY A N 1
ATOM 1582 C CA . GLY A 1 202 ? 8.155 0.418 20.460 1.00 89.62 202 GLY A CA 1
ATOM 1583 C C . GLY A 1 202 ? 7.309 -0.846 20.279 1.00 89.62 202 GLY A C 1
ATOM 1584 O O . GLY A 1 202 ? 6.437 -0.925 19.410 1.00 89.62 202 GLY A O 1
ATOM 1585 N N . SER A 1 203 ? 7.532 -1.831 21.155 1.00 91.56 203 SER A N 1
ATOM 1586 C CA . SER A 1 203 ? 6.674 -3.019 21.258 1.00 91.56 203 SER A CA 1
ATOM 1587 C C . SER A 1 203 ? 5.253 -2.637 21.672 1.00 91.56 203 SER A C 1
ATOM 1589 O O . SER A 1 203 ? 5.065 -1.840 22.590 1.00 91.56 203 SER A O 1
ATOM 1591 N N . TRP A 1 204 ? 4.254 -3.253 21.043 1.00 91.88 204 TRP A N 1
ATOM 1592 C CA . TRP A 1 204 ? 2.869 -3.137 21.483 1.00 91.88 204 TRP A CA 1
ATOM 1593 C C . TRP A 1 204 ? 2.575 -4.203 22.534 1.00 91.88 204 TRP A C 1
ATOM 1595 O O . TRP A 1 204 ? 2.613 -5.395 22.239 1.00 91.88 204 TRP A O 1
ATOM 1605 N N . ARG A 1 205 ? 2.317 -3.770 23.768 1.00 85.06 205 ARG A N 1
ATOM 1606 C CA . ARG A 1 205 ? 1.876 -4.631 24.868 1.00 85.06 205 ARG A CA 1
ATOM 1607 C C . ARG A 1 205 ? 0.500 -4.164 25.316 1.00 85.06 205 ARG A C 1
ATOM 1609 O O . ARG A 1 205 ? 0.243 -2.960 25.323 1.00 85.06 205 ARG A O 1
ATOM 1616 N N . ARG A 1 206 ? -0.365 -5.116 25.636 1.00 64.62 206 ARG A N 1
ATOM 1617 C CA . ARG A 1 206 ? -1.714 -4.885 26.137 1.00 64.62 206 ARG A CA 1
ATOM 1618 C C . ARG A 1 206 ? -1.893 -5.627 27.444 1.00 64.62 206 ARG A C 1
ATOM 1620 O O . ARG A 1 206 ? -1.271 -6.706 27.561 1.00 64.62 206 ARG A O 1
#

Radius of gyration: 19.42 Å; Cα contacts (8 Å, |Δi|>4): 339; chains: 1; bounding box: 61×53×58 Å

Solvent-accessible surface area (backbone atoms only — not comparable to full-atom values): 11965 Å² total; per-residue (Å²): 135,85,81,78,73,73,83,80,67,67,45,79,37,75,62,50,10,22,57,44,29,28,26,44,73,59,82,35,52,37,41,62,57,79,61,59,43,59,59,62,75,77,84,48,78,58,57,71,55,27,39,29,32,54,41,48,87,67,49,54,61,42,72,69,44,78,47,75,45,69,44,94,90,44,98,50,75,47,72,51,70,44,31,52,42,36,82,90,50,48,68,38,30,53,49,32,51,38,48,55,36,68,52,68,66,34,42,75,48,84,59,68,53,56,69,72,93,52,81,87,56,71,73,46,50,53,41,77,93,46,74,53,40,74,57,72,75,43,70,42,96,85,58,30,46,34,64,91,40,31,31,54,35,50,63,44,34,67,69,45,44,53,28,50,50,48,34,61,65,29,60,95,37,56,79,40,78,74,44,70,48,83,29,16,34,31,32,31,25,70,90,59,44,74,50,75,49,75,69,44,97,64,87,91,80,132

Mean predicted aligned error: 5.79 Å

Secondary structure (DSSP, 8-state):
----------EE-TTHHHHHHHHHHTSS-GGGGGG-STTSSSS---STTEEE-S--TTTTTS--EEEEEE-TTSS-EEEEEE----GGGTHHHHHHHHHHHHS-SSEE-----B--SSTT---SB-TGGGTTPBPPP-B-TTSSBPGGGTB--GGGSHHHHHHHHHHHHTTTPPEEEEEEETTEEEEEETTS-EEEEE-SSS----

Sequence (206 aa):
MKLLIEEVKRYTNFNYGPVVSNAARGSVDWANLQYLQQGYGYGNLADNEVLNFIDNHDNQRGGDVYISYKKPSTKKRSTDIMIYLNYKNGDQYKRAVAFMLAWTYGYPRVMSSYYFTDNDQGPPSAGAAGGYATKSPSFNQDLTCNPSSGWVCEHRWPTTREMAKFRSACAGTSASQIVTGYKQLAFARGGKGFFAINGNGGSWRR